Protein AF-A0A498PW13-F1 (afdb_monomer_lite)

pLDDT: mean 77.75, std 16.43, range [42.41, 96.56]

Foldseek 3Di:
DFFAKDKDKDWDQFWAQDFDWDAKDKDAKDKDWAQDFDWDWADDDPPDDIDIDTDRVVHTDIDIDHMDMDHMGGRPPPTPQADPNDGPDIDIDMDIDGDDDDDDPPDDADPAQEGCEQECDREHYYNEHEPHPEYYECEYEENEYDENAYEHYDEYDYNFDYPGDADDDGEEQEHEHNHYEYPDDPPHREYEEHHYETHHYYYHHYYYHPD

Secondary structure (DSSP, 8-state):
-PPEEEEEEEEEE--EE--SEEPPEEEPPEEEEEE--EEEEE---TTSPPEEEEESTT-EEEEEEPPEEEPPEE-TT-EESEETTEE--EEEEEEEEEE------SS---SSSSBS-EEEE--EEES-EEEE--EEES-EEES-EEES-EEEE--EEES-EESS-SSSSEESSSEEEEEEE----TT-B-EEEEEEEEBSEEEEEEEETT-

Radius of gyration: 60.26 Å; chains: 1; bounding box: 124×31×150 Å

Structure (mmCIF, N/CA/C/O backbone):
data_AF-A0A498PW13-F1
#
_entry.id   AF-A0A498PW13-F1
#
loop_
_atom_site.group_PDB
_atom_site.id
_atom_site.type_symbol
_atom_site.label_atom_id
_atom_site.label_alt_id
_atom_site.label_comp_id
_atom_site.label_asym_id
_atom_site.label_entity_id
_atom_site.label_seq_id
_atom_site.pdbx_PDB_ins_code
_atom_site.Cartn_x
_atom_site.Cartn_y
_atom_site.Cartn_z
_atom_site.occupancy
_atom_site.B_iso_or_equiv
_atom_site.auth_seq_id
_atom_site.auth_comp_id
_atom_site.auth_asym_id
_atom_site.auth_atom_id
_atom_site.pdbx_PDB_model_num
ATOM 1 N N . MET A 1 1 ? 19.552 14.548 -15.125 1.00 61.88 1 MET A N 1
ATOM 2 C CA . MET A 1 1 ? 18.109 14.835 -15.303 1.00 61.88 1 MET A CA 1
ATOM 3 C C . MET A 1 1 ? 17.427 14.643 -13.958 1.00 61.88 1 MET A C 1
ATOM 5 O O . MET A 1 1 ? 17.855 13.731 -13.254 1.00 61.88 1 MET A O 1
ATOM 9 N N . PRO A 1 2 ? 16.435 15.467 -13.581 1.00 74.38 2 PRO A N 1
ATOM 10 C CA . PRO A 1 2 ? 15.596 15.197 -12.414 1.00 74.38 2 PRO A CA 1
ATOM 11 C C . PRO A 1 2 ? 14.912 13.829 -12.545 1.00 74.38 2 PRO A C 1
ATOM 13 O O . PRO A 1 2 ? 14.584 13.415 -13.659 1.00 74.38 2 PRO A O 1
ATOM 16 N N . GLY A 1 3 ? 14.724 13.128 -11.426 1.00 78.19 3 GLY A N 1
ATOM 17 C CA . GLY A 1 3 ? 13.917 11.906 -11.390 1.00 78.19 3 GLY A CA 1
ATOM 18 C C . GLY A 1 3 ? 12.432 12.207 -11.600 1.00 78.19 3 GLY A C 1
ATOM 19 O O . GLY A 1 3 ? 11.991 13.346 -11.435 1.00 78.19 3 GLY A O 1
ATOM 20 N N . ILE A 1 4 ? 11.652 11.185 -11.947 1.00 85.88 4 ILE A N 1
ATOM 21 C CA . ILE A 1 4 ? 10.194 11.318 -12.042 1.00 85.88 4 ILE A CA 1
ATOM 22 C C . ILE A 1 4 ? 9.638 11.367 -10.610 1.00 85.88 4 ILE A C 1
ATOM 24 O O . ILE A 1 4 ? 9.955 10.464 -9.826 1.00 85.88 4 ILE A O 1
ATOM 28 N N . PRO A 1 5 ? 8.837 12.386 -10.239 1.00 87.50 5 PRO A N 1
ATOM 29 C CA . PRO A 1 5 ? 8.220 12.441 -8.921 1.00 87.50 5 PRO A CA 1
ATOM 30 C C . PRO A 1 5 ? 7.248 11.272 -8.756 1.00 87.50 5 PRO A C 1
ATOM 32 O O . PRO A 1 5 ? 6.361 11.061 -9.582 1.00 87.50 5 PRO A O 1
ATOM 35 N N . LEU A 1 6 ? 7.430 10.515 -7.678 1.00 89.31 6 LEU A N 1
ATOM 36 C CA . LEU A 1 6 ? 6.575 9.407 -7.289 1.00 89.31 6 LEU A CA 1
ATOM 37 C C . LEU A 1 6 ? 5.836 9.791 -6.011 1.00 89.31 6 LEU A C 1
ATOM 39 O O . LEU A 1 6 ? 6.459 10.054 -4.984 1.00 89.31 6 LEU A O 1
ATOM 43 N N . ASN A 1 7 ? 4.511 9.778 -6.087 1.00 92.19 7 ASN A N 1
ATOM 44 C CA . ASN A 1 7 ? 3.627 9.885 -4.940 1.00 92.19 7 ASN A CA 1
ATOM 45 C C . ASN A 1 7 ? 2.754 8.627 -4.905 1.00 92.19 7 ASN A C 1
ATOM 47 O O . ASN A 1 7 ? 2.006 8.370 -5.851 1.00 92.19 7 ASN A O 1
ATOM 51 N N . ILE A 1 8 ? 2.887 7.830 -3.845 1.00 90.12 8 ILE A N 1
ATOM 52 C CA . ILE A 1 8 ? 2.012 6.686 -3.576 1.00 90.12 8 ILE A CA 1
ATOM 53 C C . ILE A 1 8 ? 1.313 6.933 -2.243 1.00 90.12 8 ILE A C 1
ATOM 55 O O . ILE A 1 8 ? 1.938 6.844 -1.187 1.00 90.12 8 ILE A O 1
ATOM 59 N N . GLY A 1 9 ? 0.008 7.188 -2.299 1.00 90.00 9 GLY A N 1
ATOM 60 C CA . GLY A 1 9 ? -0.864 7.194 -1.130 1.00 90.00 9 GLY A CA 1
ATOM 61 C C . GLY A 1 9 ? -1.467 5.811 -0.886 1.00 90.00 9 GLY A C 1
ATOM 62 O O . GLY A 1 9 ? -2.124 5.256 -1.767 1.00 90.00 9 GLY A O 1
ATOM 63 N N . VAL A 1 10 ? -1.288 5.268 0.317 1.00 88.81 10 VAL A N 1
ATOM 64 C CA . VAL A 1 10 ? -1.943 4.038 0.783 1.00 88.81 10 VAL A CA 1
ATOM 65 C C . VAL A 1 10 ? -2.892 4.389 1.923 1.00 88.81 10 VAL A C 1
ATOM 67 O O . VAL A 1 10 ? -2.507 5.064 2.873 1.00 88.81 10 VAL A O 1
ATOM 70 N N . ASN A 1 11 ? -4.132 3.910 1.842 1.00 86.94 11 ASN A N 1
ATOM 71 C CA . ASN A 1 11 ? -5.096 4.014 2.935 1.00 86.94 11 ASN A CA 1
ATOM 72 C C . ASN A 1 11 ? -5.145 2.679 3.679 1.00 86.94 11 ASN A C 1
ATOM 74 O O . ASN A 1 11 ? -5.457 1.655 3.073 1.00 86.94 11 ASN A O 1
ATOM 78 N N . VAL A 1 12 ? -4.860 2.696 4.980 1.00 81.25 12 VAL A N 1
ATOM 79 C CA . VAL A 1 12 ? -4.930 1.516 5.852 1.00 81.25 12 VAL A CA 1
ATOM 80 C C . VAL A 1 12 ? -6.121 1.663 6.792 1.00 81.25 12 VAL A C 1
ATOM 82 O O . VAL A 1 12 ? -6.236 2.668 7.495 1.00 81.25 12 VAL A O 1
ATOM 85 N N . ASP A 1 13 ? -7.008 0.669 6.810 1.00 79.44 13 ASP A N 1
ATOM 86 C CA . ASP A 1 13 ? -8.103 0.588 7.779 1.00 79.44 13 ASP A CA 1
ATOM 87 C C . ASP A 1 13 ? -7.529 0.244 9.167 1.00 79.44 13 ASP A C 1
ATOM 89 O O . ASP A 1 13 ? -6.934 -0.820 9.354 1.00 79.44 13 ASP A O 1
ATOM 93 N N . LEU A 1 14 ? -7.674 1.147 10.144 1.00 75.62 14 LEU A N 1
ATOM 94 C CA . LEU A 1 14 ? -7.207 0.915 11.512 1.00 75.62 14 LEU A CA 1
ATOM 95 C C . LEU A 1 14 ? -8.264 0.175 12.341 1.00 75.62 14 LEU A C 1
ATOM 97 O O . LEU A 1 14 ? -9.386 0.651 12.512 1.00 75.62 14 LEU A O 1
ATOM 101 N N . ALA A 1 15 ? -7.863 -0.944 12.940 1.00 78.38 15 ALA A N 1
ATOM 102 C CA . ALA A 1 15 ? -8.590 -1.607 14.017 1.00 78.38 15 ALA A CA 1
ATOM 103 C C . ALA A 1 15 ? -7.631 -1.794 15.199 1.00 78.38 15 ALA A C 1
ATOM 105 O O . ALA A 1 15 ? -6.819 -2.717 15.209 1.00 78.38 15 ALA A O 1
ATOM 106 N N . ILE A 1 16 ? -7.677 -0.871 16.163 1.00 82.19 16 ILE A N 1
ATOM 107 C CA . ILE A 1 16 ? -6.845 -0.925 17.370 1.00 82.19 16 ILE A CA 1
ATOM 108 C C . ILE A 1 16 ? -7.659 -1.625 18.467 1.00 82.19 16 ILE A C 1
ATOM 110 O O . ILE A 1 16 ? -8.631 -1.030 18.946 1.00 82.19 16 ILE A O 1
ATOM 114 N N . PRO A 1 17 ? -7.304 -2.856 18.877 1.00 85.25 17 PRO A N 1
ATOM 115 C CA . PRO A 1 17 ? -8.047 -3.575 19.902 1.00 85.25 17 PRO A CA 1
ATOM 116 C C . PRO A 1 17 ? -7.852 -2.910 21.263 1.00 85.25 17 PRO A C 1
ATOM 118 O O . PRO A 1 17 ? -6.722 -2.666 21.691 1.00 85.25 17 PRO A O 1
ATOM 121 N N . VAL A 1 18 ? -8.951 -2.654 21.969 1.00 85.88 18 VAL A N 1
ATOM 122 C CA . VAL A 1 18 ? -8.894 -2.250 23.375 1.00 85.88 18 VAL A CA 1
ATOM 123 C C . VAL A 1 18 ? -8.866 -3.512 24.223 1.00 85.88 18 VAL A C 1
ATOM 125 O O . VAL A 1 18 ? -9.747 -4.363 24.131 1.00 85.88 18 VAL A O 1
ATOM 128 N N . THR A 1 19 ? -7.829 -3.647 25.042 1.00 88.50 19 THR A N 1
ATOM 129 C CA . THR A 1 19 ? -7.649 -4.780 25.949 1.00 88.50 19 THR A CA 1
ATOM 130 C C . THR A 1 19 ? -7.965 -4.373 27.386 1.00 88.50 19 THR A C 1
ATOM 132 O O . THR A 1 19 ? -7.830 -3.210 27.766 1.00 88.50 19 THR A O 1
ATOM 135 N N . GLY A 1 20 ? -8.389 -5.343 28.196 1.00 90.75 20 GLY A N 1
ATOM 136 C CA . GLY A 1 20 ? -8.767 -5.124 29.591 1.00 90.75 20 GLY A CA 1
ATOM 137 C C . GLY A 1 20 ? -10.276 -5.190 29.813 1.00 90.75 20 GLY A C 1
ATOM 138 O O . GLY A 1 20 ? -11.019 -5.756 29.016 1.00 90.75 20 GLY A O 1
ATOM 139 N N . PHE A 1 21 ? -10.716 -4.654 30.945 1.00 93.50 21 PHE A N 1
ATOM 140 C CA . PHE A 1 21 ? -12.081 -4.788 31.439 1.00 93.50 21 PHE A CA 1
ATOM 141 C C . PHE A 1 21 ? -12.466 -3.581 32.292 1.00 93.50 21 PHE A C 1
ATOM 143 O O . PHE A 1 21 ? -11.608 -2.942 32.901 1.00 93.50 21 PHE A O 1
ATOM 150 N N . ILE A 1 22 ? -13.766 -3.311 32.376 1.00 91.94 22 ILE A N 1
ATOM 151 C CA . ILE A 1 22 ? -14.349 -2.449 33.404 1.00 91.94 22 ILE A CA 1
ATOM 152 C C . ILE A 1 22 ? -14.852 -3.381 34.501 1.00 91.94 22 ILE A C 1
ATOM 154 O O . ILE A 1 22 ? -15.690 -4.248 34.239 1.00 91.94 22 ILE A O 1
ATOM 158 N N . ASP A 1 23 ? -14.301 -3.256 35.707 1.00 94.88 23 ASP A N 1
ATOM 159 C CA . ASP A 1 23 ? -14.664 -4.151 36.803 1.00 94.88 23 ASP A CA 1
ATOM 160 C C . ASP A 1 23 ? -16.090 -3.899 37.312 1.00 94.88 23 ASP A C 1
ATOM 162 O O . ASP A 1 23 ? -16.668 -2.825 37.123 1.00 94.88 23 ASP A O 1
ATOM 166 N N . GLY A 1 24 ? -16.669 -4.921 37.935 1.00 92.62 24 GLY A N 1
ATOM 167 C CA . GLY A 1 24 ? -18.020 -4.857 38.475 1.00 92.62 24 GLY A CA 1
ATOM 168 C C . GLY A 1 24 ? -18.118 -3.978 39.722 1.00 92.62 24 GLY A C 1
ATOM 169 O O . GLY A 1 24 ? -17.169 -3.842 40.492 1.00 92.62 24 GLY A O 1
ATOM 170 N N . ILE A 1 25 ? -19.309 -3.432 39.969 1.00 95.19 25 ILE A N 1
ATOM 171 C CA . ILE A 1 25 ? -19.630 -2.714 41.210 1.00 95.19 25 ILE A CA 1
ATOM 172 C C . ILE A 1 25 ? -20.639 -3.547 41.996 1.00 95.19 25 ILE A C 1
ATOM 174 O O . ILE A 1 25 ? -21.674 -3.947 41.464 1.00 95.19 25 ILE A O 1
ATOM 178 N N . ALA A 1 26 ? -20.354 -3.790 43.275 1.00 94.81 26 ALA A N 1
ATOM 179 C CA . ALA A 1 26 ? -21.248 -4.500 44.180 1.00 94.81 26 ALA A CA 1
ATOM 180 C C . ALA A 1 26 ? -21.609 -3.632 45.391 1.00 94.81 26 ALA A C 1
ATOM 182 O O . ALA A 1 26 ? -20.743 -3.285 46.194 1.00 94.81 26 ALA A O 1
ATOM 183 N N . VAL A 1 27 ? -22.900 -3.347 45.555 1.00 95.88 27 VAL A N 1
ATOM 184 C CA . VAL A 1 27 ? -23.461 -2.805 46.798 1.00 95.88 27 VAL A CA 1
ATOM 185 C C . VAL A 1 27 ? -23.816 -3.994 47.685 1.00 95.88 27 VAL A C 1
ATOM 187 O O . VAL A 1 27 ? -24.556 -4.888 47.265 1.00 95.88 27 VAL A O 1
ATOM 190 N N . GLN A 1 28 ? -23.248 -4.043 48.890 1.00 96.38 28 GLN A N 1
ATOM 191 C CA . GLN A 1 28 ? -23.535 -5.116 49.845 1.00 96.38 28 GLN A CA 1
ATOM 192 C C . GLN A 1 28 ? -24.985 -5.024 50.349 1.00 96.38 28 GLN A C 1
ATOM 194 O O . GLN A 1 28 ? -25.551 -3.931 50.320 1.00 96.38 28 GLN A O 1
ATOM 199 N N . PRO A 1 29 ? -25.593 -6.134 50.811 1.00 96.56 29 PRO A N 1
ATOM 200 C CA . PRO A 1 29 ? -26.904 -6.084 51.446 1.00 96.56 29 PRO A CA 1
ATOM 201 C C . PRO A 1 29 ? -26.912 -5.100 52.615 1.00 96.56 29 PRO A C 1
ATOM 203 O O . PRO A 1 29 ? -25.956 -5.053 53.392 1.00 96.56 29 PRO A O 1
ATOM 206 N N . PHE A 1 30 ? -27.999 -4.352 52.754 1.00 95.12 30 PHE A N 1
ATOM 207 C CA . PHE A 1 30 ? -28.212 -3.450 53.879 1.00 95.12 30 PHE A CA 1
ATOM 208 C C . PHE A 1 30 ? -29.701 -3.356 54.204 1.00 95.12 30 PHE A C 1
ATOM 210 O O . PHE A 1 30 ? -30.553 -3.625 53.357 1.00 95.12 30 PHE A O 1
ATOM 217 N N . SER A 1 31 ? -30.009 -2.964 55.432 1.00 95.88 31 SER A N 1
ATOM 218 C CA . SER A 1 31 ? -31.378 -2.756 55.897 1.00 95.88 31 SER A CA 1
ATOM 219 C C . SER A 1 31 ? -31.587 -1.279 56.207 1.00 95.88 31 SER A C 1
ATOM 221 O O . SER A 1 31 ? -30.651 -0.598 56.628 1.00 95.88 31 SER A O 1
ATOM 223 N N . MET A 1 32 ? -32.802 -0.784 55.993 1.00 93.31 32 MET A N 1
ATOM 224 C CA . MET A 1 32 ? -33.222 0.546 56.430 1.00 93.31 32 MET A CA 1
ATOM 225 C C . MET A 1 32 ? -34.557 0.451 57.157 1.00 93.31 32 MET A C 1
ATOM 227 O O . MET A 1 32 ? -35.446 -0.276 56.717 1.00 93.31 32 MET A O 1
ATOM 231 N N . ASP A 1 33 ? -34.708 1.204 58.237 1.00 92.62 33 ASP A N 1
ATOM 232 C CA . ASP A 1 33 ? -35.972 1.305 58.954 1.00 92.62 33 ASP A CA 1
ATOM 233 C C . ASP A 1 33 ? -36.787 2.463 58.376 1.00 92.62 33 ASP A C 1
ATOM 235 O O . ASP A 1 33 ? -36.329 3.607 58.328 1.00 92.62 33 ASP A O 1
ATOM 239 N N . VAL A 1 34 ? -37.986 2.151 57.885 1.00 89.44 34 VAL A N 1
ATOM 240 C CA . VAL A 1 34 ? -38.920 3.133 57.331 1.00 89.44 34 VAL A CA 1
ATOM 241 C C . VAL A 1 34 ? -39.975 3.443 58.397 1.00 89.44 34 VAL A C 1
ATOM 243 O O . VAL A 1 34 ? -40.731 2.534 58.757 1.00 89.44 34 VAL A O 1
ATOM 246 N N . PRO A 1 35 ? -40.048 4.685 58.913 1.00 88.88 35 PRO A N 1
ATOM 247 C CA . PRO A 1 35 ? -41.006 5.044 59.953 1.00 88.88 35 PRO A CA 1
ATOM 248 C C . PRO A 1 35 ? -42.440 4.996 59.423 1.00 88.88 35 PRO A C 1
ATOM 250 O O . PRO A 1 35 ? -42.717 5.424 58.299 1.00 88.88 35 PRO A O 1
ATOM 253 N N . ILE A 1 36 ? -43.358 4.494 60.248 1.00 85.88 36 ILE A N 1
ATOM 254 C CA . ILE A 1 36 ? -44.786 4.469 59.930 1.00 85.88 36 ILE A CA 1
ATOM 255 C C . ILE A 1 36 ? -45.413 5.784 60.407 1.00 85.88 36 ILE A C 1
ATOM 257 O O . ILE A 1 36 ? -45.434 6.062 61.601 1.00 85.88 36 ILE A O 1
ATOM 261 N N . ASP A 1 37 ? -45.970 6.573 59.485 1.00 83.12 37 ASP A N 1
ATOM 262 C CA . ASP A 1 37 ? -46.862 7.688 59.828 1.00 83.12 37 ASP A CA 1
ATOM 263 C C . ASP A 1 37 ? -48.273 7.435 59.282 1.00 83.12 37 ASP A C 1
ATOM 265 O O . ASP A 1 37 ? -48.658 7.927 58.219 1.00 83.12 37 ASP A O 1
ATOM 269 N N . LEU A 1 38 ? -49.043 6.620 60.007 1.00 85.25 38 LEU A N 1
ATOM 270 C CA . LEU A 1 38 ? -50.466 6.426 59.750 1.00 85.25 38 LEU A CA 1
ATOM 271 C C . LEU A 1 38 ? -51.273 7.219 60.783 1.00 85.25 38 LEU A C 1
ATOM 273 O O . LEU A 1 38 ? -51.010 7.164 61.981 1.00 85.25 38 LEU A O 1
ATOM 277 N N . LYS A 1 39 ? -52.296 7.942 60.329 1.00 88.50 39 LYS A N 1
ATOM 278 C CA . LYS A 1 39 ? -53.215 8.689 61.194 1.00 88.50 39 LYS A CA 1
ATOM 279 C C . LYS A 1 39 ? -54.651 8.295 60.866 1.00 88.50 39 LYS A C 1
ATOM 281 O O . LYS A 1 39 ? -55.073 8.407 59.717 1.00 88.50 39 LYS A O 1
ATOM 286 N N . LEU A 1 40 ? -55.409 7.858 61.869 1.00 88.81 40 LEU A N 1
ATOM 287 C CA . LEU A 1 40 ? -56.859 7.716 61.756 1.00 88.81 40 LEU A CA 1
ATOM 288 C C . LEU A 1 40 ? -57.502 9.075 62.026 1.00 88.81 40 LEU A C 1
ATOM 290 O O . LEU A 1 40 ? -57.360 9.620 63.118 1.00 88.81 40 LEU A O 1
ATOM 294 N N . PHE A 1 41 ? -58.222 9.599 61.038 1.00 91.50 41 PHE A N 1
ATOM 295 C CA . PHE A 1 41 ? -59.008 10.819 61.166 1.00 91.50 41 PHE A CA 1
ATOM 296 C C . PHE A 1 41 ? -60.490 10.472 61.321 1.00 91.50 41 PHE A C 1
ATOM 298 O O . PHE A 1 41 ? -61.045 9.738 60.503 1.00 91.50 41 PHE A O 1
ATOM 305 N N . ILE A 1 42 ? -61.123 11.005 62.363 1.00 93.88 42 ILE A N 1
ATOM 306 C CA . ILE A 1 42 ? -62.554 10.868 62.631 1.00 93.88 42 ILE A CA 1
ATOM 307 C C . ILE A 1 42 ? -63.172 12.260 62.528 1.00 93.88 42 ILE A C 1
ATOM 309 O O . ILE A 1 42 ? -62.956 13.114 63.393 1.00 93.88 42 ILE A O 1
ATOM 313 N N . ASP A 1 43 ? -63.932 12.475 61.457 1.00 93.38 43 ASP A N 1
ATOM 314 C CA . ASP A 1 43 ? -64.705 13.696 61.259 1.00 93.38 43 ASP A CA 1
ATOM 315 C C . ASP A 1 43 ? -65.973 13.665 62.123 1.00 93.38 43 ASP A C 1
ATOM 317 O O . ASP A 1 43 ? -66.653 12.637 62.201 1.00 93.38 43 ASP A O 1
ATOM 321 N N . LEU A 1 44 ? -66.275 14.773 62.801 1.00 92.94 44 LEU A N 1
ATOM 322 C CA . LEU A 1 44 ? -67.365 14.862 63.776 1.00 92.94 44 LEU A CA 1
ATOM 323 C C . LEU A 1 44 ? -68.190 16.140 63.560 1.00 92.94 44 LEU A C 1
ATOM 325 O O . LEU A 1 44 ? -67.637 17.186 63.218 1.00 92.94 44 LEU A O 1
ATOM 329 N N . PRO A 1 45 ? -69.521 16.084 63.752 1.00 88.62 45 PRO A N 1
ATOM 330 C CA . PRO A 1 45 ? -70.389 17.227 63.507 1.00 88.62 45 PRO A CA 1
ATOM 331 C C . PRO A 1 45 ? -70.218 18.327 64.565 1.00 88.62 45 PRO A C 1
ATOM 333 O O . PRO A 1 45 ? -70.099 18.067 65.765 1.00 88.62 45 PRO A O 1
ATOM 336 N N . SER A 1 46 ? -70.286 19.579 64.108 1.00 88.38 46 SER A N 1
ATOM 337 C CA . SER A 1 46 ? -70.233 20.781 64.951 1.00 88.38 46 SER A CA 1
ATOM 338 C C . SER A 1 46 ? -71.264 20.734 66.097 1.00 88.38 46 SER A C 1
ATOM 340 O O . SER A 1 46 ? -72.408 20.338 65.856 1.00 88.38 46 SER A O 1
ATOM 342 N N . PRO A 1 47 ? -70.912 21.151 67.332 1.00 88.38 47 PRO A N 1
ATOM 343 C CA . PRO A 1 47 ? -69.679 21.844 67.732 1.00 88.38 47 PRO A CA 1
ATOM 344 C C . PRO A 1 47 ? -68.528 20.919 68.175 1.00 88.38 47 PRO A C 1
ATOM 346 O O . PRO A 1 47 ? -67.588 21.389 68.814 1.00 88.38 47 PRO A O 1
ATOM 349 N N . ILE A 1 48 ? -68.593 19.613 67.897 1.00 91.38 48 ILE A N 1
ATOM 350 C CA . ILE A 1 48 ? -67.579 18.654 68.354 1.00 91.38 48 ILE A CA 1
ATOM 351 C C . ILE A 1 48 ? -66.329 18.771 67.459 1.00 91.38 48 ILE A C 1
ATOM 353 O O . ILE A 1 48 ? -66.466 18.713 66.237 1.00 91.38 48 ILE A O 1
ATOM 357 N N . PRO A 1 49 ? -65.112 18.937 68.015 1.00 91.06 49 PRO A N 1
ATOM 358 C CA . PRO A 1 49 ? -63.889 18.916 67.219 1.00 91.06 49 PRO A CA 1
ATOM 359 C C . PRO A 1 49 ? -63.625 17.510 66.664 1.00 91.06 49 PRO A C 1
ATOM 361 O O . PRO A 1 49 ? -63.917 16.510 67.320 1.00 91.06 49 PRO A O 1
ATOM 364 N N . ASN A 1 50 ? -63.028 17.439 65.475 1.00 92.00 50 ASN A N 1
ATOM 365 C CA . ASN A 1 50 ? -62.538 16.181 64.913 1.00 92.00 50 ASN A CA 1
ATOM 366 C C . ASN A 1 50 ? -61.455 15.539 65.802 1.00 92.00 50 ASN A C 1
ATOM 368 O O . ASN A 1 50 ? -60.815 16.197 66.625 1.00 92.00 50 ASN A O 1
ATOM 372 N N . VAL A 1 51 ? -61.255 14.231 65.633 1.00 92.31 51 VAL A N 1
ATOM 373 C CA . VAL A 1 51 ? -60.253 13.463 66.383 1.00 92.31 51 VAL A CA 1
ATOM 374 C C . VAL A 1 51 ? -59.252 12.864 65.406 1.00 92.31 51 VAL A C 1
ATOM 376 O O . VAL A 1 51 ? -59.632 12.188 64.454 1.00 92.31 51 VAL A O 1
ATOM 379 N N . THR A 1 52 ? -57.963 13.086 65.661 1.00 88.75 52 THR A N 1
ATOM 380 C CA . THR A 1 52 ? -56.869 12.417 64.945 1.00 88.75 52 THR A CA 1
ATOM 381 C C . THR A 1 52 ? -56.134 11.503 65.914 1.00 88.75 52 THR A C 1
ATOM 383 O O . THR A 1 52 ? -55.648 11.970 66.941 1.00 88.75 52 THR A O 1
ATOM 386 N N . ILE A 1 53 ? -56.051 10.212 65.595 1.00 87.75 53 ILE A N 1
ATOM 387 C CA . ILE A 1 53 ? -55.324 9.213 66.384 1.00 87.75 53 ILE A CA 1
ATOM 388 C C . ILE A 1 53 ? -54.094 8.780 65.575 1.00 87.75 53 ILE A C 1
ATOM 390 O O . ILE A 1 53 ? -54.272 8.261 64.467 1.00 87.75 53 ILE A O 1
ATOM 394 N N . PRO A 1 54 ? -52.861 8.976 66.075 1.00 84.06 54 PRO A N 1
ATOM 395 C CA . PRO A 1 54 ? -51.681 8.416 65.435 1.00 84.06 54 PRO A CA 1
ATOM 396 C C . PRO A 1 54 ? -51.662 6.892 65.628 1.00 84.06 54 PRO A C 1
ATOM 398 O O . PRO A 1 54 ? -51.933 6.378 66.713 1.00 84.06 54 PRO A O 1
ATOM 401 N N . LEU A 1 55 ? -51.367 6.159 64.558 1.00 78.12 55 LEU A N 1
ATOM 402 C CA . LEU A 1 55 ? -51.297 4.702 64.520 1.00 78.12 55 LEU A CA 1
ATOM 403 C C . LEU A 1 55 ? -49.884 4.300 64.077 1.00 78.12 55 LEU A C 1
ATOM 405 O O . LEU A 1 55 ? -49.505 4.525 62.932 1.00 78.12 55 LEU A O 1
ATOM 409 N N . GLY A 1 56 ? -49.110 3.697 64.982 1.00 74.62 56 GLY A N 1
ATOM 410 C CA . GLY A 1 56 ? -47.712 3.320 64.719 1.00 74.62 56 GLY A CA 1
ATOM 411 C C . GLY A 1 56 ? -46.681 4.418 65.009 1.00 74.62 56 GLY A C 1
ATOM 412 O O . GLY A 1 56 ? -45.572 4.356 64.493 1.00 74.62 56 GLY A O 1
ATOM 413 N N . GLU A 1 57 ? -47.013 5.414 65.835 1.00 72.50 57 GLU A N 1
ATOM 414 C CA . GLU A 1 57 ? -46.055 6.442 66.260 1.00 72.50 57 GLU A CA 1
ATOM 415 C C . GLU A 1 57 ? -44.877 5.809 67.024 1.00 72.50 57 GLU A C 1
ATOM 417 O O . GLU A 1 57 ? -45.062 5.200 68.076 1.00 72.50 57 GLU A O 1
ATOM 422 N N . GLY A 1 58 ? -43.668 5.933 66.469 1.00 73.06 58 GLY A N 1
ATOM 423 C CA . GLY A 1 58 ? -42.452 5.291 66.986 1.00 73.06 58 GLY A CA 1
ATOM 424 C C . GLY A 1 58 ? -42.159 3.893 66.422 1.00 73.06 58 GLY A C 1
ATOM 425 O O . GLY A 1 58 ? -41.068 3.380 66.653 1.00 73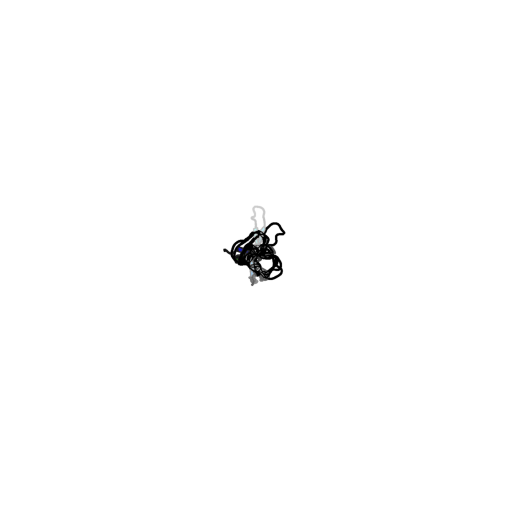.06 58 GLY A O 1
ATOM 426 N N . GLU A 1 59 ? -43.070 3.304 65.644 1.00 83.88 59 GLU A N 1
ATOM 427 C CA . GLU A 1 59 ? -42.858 2.023 64.961 1.00 83.88 59 GLU A CA 1
ATOM 428 C C . GLU A 1 59 ? -42.208 2.221 63.581 1.00 83.88 59 GLU A C 1
ATOM 430 O O . GLU A 1 59 ? -42.361 3.253 62.920 1.00 83.88 59 GLU A O 1
ATOM 435 N N . SER A 1 60 ? -41.461 1.219 63.117 1.00 88.56 60 SER A N 1
ATOM 436 C CA . SER A 1 60 ? -40.810 1.237 61.801 1.00 88.56 60 SER A CA 1
ATOM 437 C C . SER A 1 60 ? -40.832 -0.135 61.140 1.00 88.56 60 SER A C 1
ATOM 439 O O . SER A 1 60 ? -40.744 -1.164 61.805 1.00 88.56 60 SER A O 1
ATOM 441 N N . ILE A 1 61 ? -40.917 -0.151 59.810 1.00 89.06 61 ILE A N 1
ATOM 442 C CA . ILE A 1 61 ? -40.776 -1.371 59.012 1.00 89.06 61 ILE A CA 1
ATOM 443 C C . ILE A 1 61 ? -39.332 -1.457 58.523 1.00 89.06 61 ILE A C 1
ATOM 445 O O . ILE A 1 61 ? -38.894 -0.619 57.733 1.00 89.06 61 ILE A O 1
ATOM 449 N N . THR A 1 62 ? -38.606 -2.494 58.938 1.00 92.00 62 THR A N 1
ATOM 450 C CA . THR A 1 62 ? -37.274 -2.789 58.400 1.00 92.00 62 THR A CA 1
ATOM 451 C C . THR A 1 62 ? -37.387 -3.324 56.971 1.00 92.00 62 THR A C 1
ATOM 453 O O . THR A 1 62 ? -37.876 -4.430 56.730 1.00 92.00 62 THR A O 1
ATOM 456 N N . VAL A 1 63 ? -36.902 -2.547 56.006 1.00 93.88 63 VAL A N 1
ATOM 457 C CA . VAL A 1 63 ? -36.795 -2.928 54.596 1.00 93.88 63 VAL A CA 1
ATOM 458 C C . VAL A 1 63 ? -35.392 -3.465 54.330 1.00 93.88 63 VAL A C 1
ATOM 460 O O . VAL A 1 63 ? -34.400 -2.748 54.453 1.00 93.88 63 VAL A O 1
ATOM 463 N N . ASN A 1 64 ? -35.309 -4.736 53.934 1.00 94.88 64 ASN A N 1
ATOM 464 C CA . ASN A 1 64 ? -34.051 -5.400 53.595 1.00 94.88 64 ASN A CA 1
ATOM 465 C C . ASN A 1 64 ? -33.751 -5.248 52.099 1.00 94.88 64 ASN A C 1
ATOM 467 O O . ASN A 1 64 ? -34.474 -5.788 51.260 1.00 94.88 64 ASN A O 1
ATOM 471 N N . ILE A 1 65 ? -32.664 -4.555 51.765 1.00 95.44 65 ILE A N 1
ATOM 472 C CA . ILE A 1 65 ? -32.167 -4.413 50.397 1.00 95.44 65 ILE A CA 1
ATOM 473 C C . ILE A 1 65 ? -31.153 -5.539 50.122 1.00 95.44 65 ILE A C 1
ATOM 475 O O . ILE A 1 65 ? -30.135 -5.635 50.817 1.00 95.44 65 ILE A O 1
ATOM 479 N N . PRO A 1 66 ? -31.401 -6.420 49.133 1.00 95.25 66 PRO A N 1
ATOM 480 C CA . PRO A 1 66 ? -30.466 -7.483 48.778 1.00 95.25 66 PRO A CA 1
ATOM 481 C C . PRO A 1 66 ? -29.207 -6.917 48.107 1.00 95.25 66 PRO A C 1
ATOM 483 O O . PRO A 1 66 ? -29.169 -5.766 47.675 1.00 95.25 66 PRO A O 1
ATOM 486 N N . LYS A 1 67 ? -28.171 -7.753 47.969 1.00 96.44 67 LYS A N 1
ATOM 487 C CA . LYS A 1 67 ? -26.943 -7.386 47.251 1.00 96.44 67 LYS A CA 1
ATOM 488 C C . LYS A 1 67 ? -27.271 -6.959 45.816 1.00 96.44 67 LYS A C 1
ATOM 490 O O . LYS A 1 67 ? -27.839 -7.748 45.062 1.00 96.44 67 LYS A O 1
ATOM 495 N N . ILE A 1 68 ? -26.842 -5.765 45.419 1.00 95.62 68 ILE A N 1
ATOM 496 C CA . ILE A 1 68 ? -26.949 -5.284 44.035 1.00 95.62 68 ILE A CA 1
ATOM 497 C C . ILE A 1 68 ? -25.580 -5.451 43.379 1.00 95.62 68 ILE A C 1
ATOM 499 O O . ILE A 1 68 ? -24.569 -5.024 43.937 1.00 95.62 68 ILE A O 1
ATOM 503 N N . VAL A 1 69 ? -25.534 -6.083 42.206 1.00 95.38 69 VAL A N 1
ATOM 504 C CA . VAL A 1 69 ? -24.291 -6.323 41.461 1.00 95.38 69 VAL A CA 1
ATOM 505 C C . VAL A 1 69 ? -24.457 -5.852 40.023 1.00 95.38 69 VAL A C 1
ATOM 507 O O . VAL A 1 69 ? -25.335 -6.323 39.305 1.00 95.38 69 VAL A O 1
ATOM 510 N N . ILE A 1 70 ? -23.571 -4.955 39.602 1.00 95.19 70 ILE A N 1
ATOM 511 C CA . ILE A 1 70 ? -23.287 -4.680 38.198 1.00 95.19 70 ILE A CA 1
ATOM 512 C C . ILE A 1 70 ? -22.089 -5.553 37.835 1.00 95.19 70 ILE A C 1
ATOM 514 O O . ILE A 1 70 ? -21.020 -5.423 38.432 1.00 95.19 70 ILE A O 1
ATOM 518 N N . ASN A 1 71 ? -22.282 -6.479 36.900 1.00 94.25 71 ASN A N 1
ATOM 519 C CA . ASN A 1 71 ? -21.236 -7.411 36.489 1.00 94.25 71 ASN A CA 1
ATOM 520 C C . ASN A 1 71 ? -20.111 -6.692 35.732 1.00 94.25 71 ASN A C 1
ATOM 522 O O . ASN A 1 71 ? -20.346 -5.700 35.044 1.00 94.25 71 ASN A O 1
ATOM 526 N N . ARG A 1 72 ? -18.899 -7.248 35.823 1.00 93.75 72 ARG A N 1
ATOM 527 C CA . ARG A 1 72 ? -17.743 -6.846 35.015 1.00 93.75 72 ARG A CA 1
ATOM 528 C C . ARG A 1 72 ? -18.079 -6.891 33.521 1.00 93.75 72 ARG A C 1
ATOM 530 O O . ARG A 1 72 ? -18.669 -7.862 33.047 1.00 93.75 72 ARG A O 1
ATOM 537 N N . PHE A 1 73 ? -17.630 -5.878 32.787 1.00 91.00 73 PHE A N 1
ATOM 538 C CA . PHE A 1 73 ? -17.708 -5.811 31.331 1.00 91.00 73 PHE A CA 1
ATOM 539 C C . PHE A 1 73 ? -16.312 -6.016 30.734 1.00 91.00 73 PHE A C 1
ATOM 541 O O . PHE A 1 73 ? -15.372 -5.302 31.086 1.00 91.00 73 PHE A O 1
ATOM 548 N N . ASP A 1 74 ? -16.163 -7.004 29.855 1.00 92.62 74 ASP A N 1
ATOM 549 C CA . ASP A 1 74 ? -14.897 -7.277 29.173 1.00 92.62 74 ASP A CA 1
ATOM 550 C C . ASP A 1 74 ? -14.824 -6.509 27.845 1.00 92.62 74 ASP A C 1
ATOM 552 O O . ASP A 1 74 ? -15.824 -6.400 27.134 1.00 92.62 74 ASP A O 1
ATOM 556 N N . LEU A 1 75 ? -13.656 -5.949 27.517 1.00 89.19 75 LEU A N 1
ATOM 557 C CA . LEU A 1 75 ? -13.469 -5.119 26.321 1.00 89.19 75 LEU A CA 1
ATOM 558 C C . LEU A 1 75 ? -13.076 -5.943 25.084 1.00 89.19 75 LEU A C 1
ATOM 560 O O . LEU A 1 75 ? -12.941 -5.383 23.995 1.00 89.19 75 LEU A O 1
ATOM 564 N N . THR A 1 76 ? -12.936 -7.271 25.206 1.00 85.19 76 THR A N 1
ATOM 565 C CA . THR A 1 76 ? -12.682 -8.165 24.064 1.00 85.19 76 THR A CA 1
ATOM 566 C C . THR A 1 76 ? -13.664 -7.933 22.912 1.00 85.19 76 THR A C 1
ATOM 568 O O . THR A 1 76 ? -14.876 -8.061 23.072 1.00 85.19 76 THR A O 1
ATOM 571 N N . GLY A 1 77 ? -13.126 -7.628 21.727 1.00 76.69 77 GLY A N 1
ATOM 572 C CA . GLY A 1 77 ? -13.900 -7.332 20.516 1.00 76.69 77 GLY A CA 1
ATOM 573 C C . GLY A 1 77 ? -14.172 -5.841 20.277 1.00 76.69 77 GLY A C 1
ATOM 574 O O . GLY A 1 77 ? -14.527 -5.471 19.157 1.00 76.69 77 GLY A O 1
ATOM 575 N N . PHE A 1 78 ? -13.944 -4.969 21.265 1.00 80.56 78 PHE A N 1
ATOM 576 C CA . PHE A 1 78 ? -14.003 -3.523 21.066 1.00 80.56 78 PHE A CA 1
ATOM 577 C C . PHE A 1 78 ? -12.734 -3.025 20.358 1.00 80.56 78 PHE A C 1
ATOM 579 O O . PHE A 1 78 ? -11.616 -3.223 20.836 1.00 80.56 78 PHE A O 1
ATOM 586 N N . ASN A 1 79 ? -12.906 -2.355 19.216 1.00 79.50 79 ASN A N 1
ATOM 587 C CA . ASN A 1 79 ? -11.811 -1.804 18.419 1.00 79.50 79 ASN A CA 1
ATOM 588 C C . ASN A 1 79 ? -12.016 -0.304 18.188 1.00 79.50 79 ASN A C 1
ATOM 590 O O . ASN A 1 79 ? -13.060 0.116 17.690 1.00 79.50 79 ASN A O 1
ATOM 594 N N . VAL A 1 80 ? -10.995 0.503 18.471 1.00 73.38 80 VAL A N 1
ATOM 595 C CA . VAL A 1 80 ? -10.961 1.906 18.042 1.00 73.38 80 VAL A CA 1
ATOM 596 C C . VAL A 1 80 ? -10.607 1.947 16.553 1.00 73.38 80 VAL A C 1
ATOM 598 O O . VAL A 1 80 ? -9.647 1.311 16.118 1.00 73.38 80 VAL A O 1
ATOM 601 N N . GLY A 1 81 ? -11.399 2.688 15.774 1.00 65.50 81 GLY A N 1
ATOM 602 C CA . GLY A 1 81 ? -11.218 2.893 14.330 1.00 65.50 81 GLY A CA 1
ATOM 603 C C . GLY A 1 81 ? -12.177 2.108 13.426 1.00 65.50 81 GLY A C 1
ATOM 604 O O . GLY A 1 81 ? -12.499 2.580 12.336 1.00 65.50 81 GLY A O 1
ATOM 605 N N . ASN A 1 82 ? -12.725 0.989 13.914 1.00 60.50 82 ASN A N 1
ATOM 606 C CA . ASN A 1 82 ? -13.778 0.221 13.245 1.00 60.50 82 ASN A CA 1
ATOM 607 C C . ASN A 1 82 ? -14.815 -0.277 14.266 1.00 60.50 82 ASN A C 1
ATOM 609 O O . ASN A 1 82 ? -14.707 -1.381 14.801 1.00 60.50 82 ASN A O 1
ATOM 613 N N . VAL A 1 83 ? -15.829 0.549 14.532 1.00 56.28 83 VAL A N 1
ATOM 614 C CA . VAL A 1 83 ? -16.951 0.208 15.419 1.00 56.28 83 VAL A CA 1
ATOM 615 C C . VAL A 1 83 ? -18.162 -0.115 14.548 1.00 56.28 83 VAL A C 1
ATOM 617 O O . VAL A 1 83 ? -18.810 0.788 14.041 1.00 56.28 83 VAL A O 1
ATOM 620 N N . GLY A 1 84 ? -18.474 -1.397 14.350 1.00 56.41 84 GLY A N 1
ATOM 621 C CA . GLY A 1 84 ? -19.705 -1.805 13.655 1.00 56.41 84 GLY A CA 1
ATOM 622 C C . GLY A 1 84 ? -19.729 -1.573 12.136 1.00 56.41 84 GLY A C 1
ATOM 623 O O . GLY A 1 84 ? -20.806 -1.402 11.574 1.00 56.41 84 GLY A O 1
ATOM 624 N N . GLY A 1 85 ? -18.574 -1.569 11.457 1.00 54.91 85 GLY A N 1
ATOM 625 C CA . GLY A 1 85 ? -18.506 -1.509 9.987 1.00 54.91 85 GLY A CA 1
ATOM 626 C C . GLY A 1 85 ? -18.625 -0.108 9.377 1.00 54.91 85 GLY A C 1
ATOM 627 O O . GLY A 1 85 ? -18.708 0.020 8.158 1.00 54.91 85 GLY A O 1
ATOM 628 N N . ILE A 1 86 ? -18.604 0.937 10.205 1.00 55.78 86 ILE A N 1
ATOM 629 C CA . ILE A 1 86 ? -18.541 2.346 9.798 1.00 55.78 86 ILE A CA 1
ATOM 630 C C . ILE A 1 86 ? -17.080 2.838 9.923 1.00 55.78 86 ILE A C 1
ATOM 632 O O . ILE A 1 86 ? -16.574 2.972 11.039 1.00 55.78 86 ILE A O 1
ATOM 636 N N . PRO A 1 87 ? -16.357 3.053 8.802 1.00 59.09 87 PRO A N 1
ATOM 637 C CA . PRO A 1 87 ? -14.912 3.287 8.820 1.00 59.09 87 PRO A CA 1
ATOM 638 C C . PRO A 1 87 ? -14.577 4.776 8.995 1.00 59.09 87 PRO A C 1
ATOM 640 O O . PRO A 1 87 ? -14.505 5.523 8.020 1.00 59.09 87 PRO A O 1
ATOM 643 N N . PHE A 1 88 ? -14.329 5.216 10.233 1.00 60.06 88 PHE A N 1
ATOM 644 C CA . PHE A 1 88 ? -13.922 6.605 10.524 1.00 60.06 88 PHE A CA 1
ATOM 645 C C . PHE A 1 88 ? -12.407 6.809 10.683 1.00 60.06 88 PHE A C 1
ATOM 647 O O . PHE A 1 88 ? -11.964 7.935 10.902 1.00 60.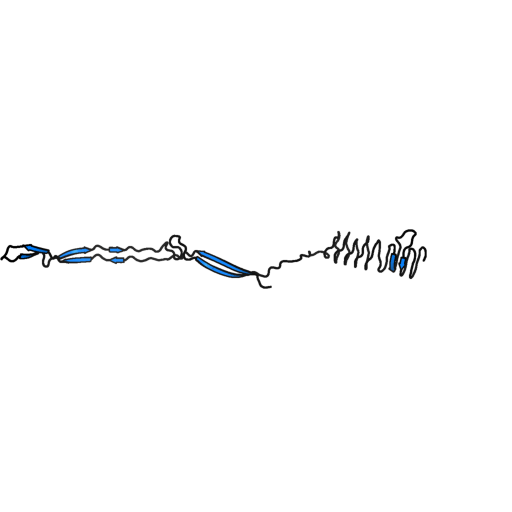06 88 PHE A O 1
ATOM 654 N N . SER A 1 89 ? -11.590 5.754 10.615 1.00 63.22 89 SER A N 1
ATOM 655 C CA . SER A 1 89 ? -10.142 5.857 10.859 1.00 63.22 89 SER A CA 1
ATOM 656 C C . SER A 1 89 ? -9.325 5.109 9.812 1.00 63.22 89 SER A C 1
ATOM 658 O O . SER A 1 89 ? -8.674 4.103 10.090 1.00 63.22 89 SER A O 1
ATOM 660 N N . ARG A 1 90 ? -9.335 5.647 8.590 1.00 72.94 90 ARG A N 1
ATOM 661 C CA . ARG A 1 90 ? -8.325 5.321 7.581 1.00 72.94 90 ARG A CA 1
ATOM 662 C C . ARG A 1 90 ? -7.077 6.151 7.835 1.00 72.94 90 ARG A C 1
ATOM 664 O O . ARG A 1 90 ? -7.131 7.376 7.757 1.00 72.94 90 ARG A O 1
ATOM 671 N N . MET A 1 91 ? -5.959 5.491 8.119 1.00 79.69 91 MET A N 1
ATOM 672 C CA . MET A 1 91 ? -4.659 6.153 8.114 1.00 79.69 91 MET A CA 1
ATOM 673 C C . MET A 1 91 ? -4.223 6.339 6.663 1.00 79.69 91 MET A C 1
ATOM 675 O O . MET A 1 91 ? -4.087 5.355 5.935 1.00 79.69 91 MET A O 1
ATOM 679 N N . HIS A 1 92 ? -4.005 7.586 6.252 1.00 86.56 92 HIS A N 1
ATOM 680 C CA . HIS A 1 92 ? -3.351 7.884 4.985 1.00 86.56 92 HIS A CA 1
ATOM 681 C C . HIS A 1 92 ? -1.835 7.875 5.187 1.00 86.56 92 HIS A C 1
ATOM 683 O O . HIS A 1 92 ? -1.318 8.615 6.023 1.00 86.56 92 HIS A O 1
ATOM 689 N N . ILE A 1 93 ? -1.135 7.029 4.437 1.00 85.56 93 ILE A N 1
ATOM 690 C CA . ILE A 1 93 ? 0.324 6.935 4.432 1.00 85.56 93 ILE A CA 1
ATOM 691 C C . ILE A 1 93 ? 0.796 7.340 3.040 1.00 85.56 93 ILE A C 1
ATOM 693 O O . ILE A 1 93 ? 0.483 6.667 2.058 1.00 85.56 93 ILE A O 1
ATOM 697 N N . GLU A 1 94 ? 1.548 8.432 2.962 1.00 91.81 94 GLU A N 1
ATOM 698 C CA . GLU A 1 94 ? 2.078 8.972 1.711 1.00 91.81 94 GLU A CA 1
ATOM 699 C C . GLU A 1 94 ? 3.570 8.637 1.584 1.00 91.81 94 GLU A C 1
ATOM 701 O O . GLU A 1 94 ? 4.374 8.948 2.464 1.00 91.81 94 GLU A O 1
ATOM 706 N N . ILE A 1 95 ? 3.951 7.998 0.479 1.00 88.25 95 ILE A N 1
ATOM 707 C CA . ILE A 1 95 ? 5.347 7.750 0.117 1.00 88.25 95 ILE A CA 1
ATOM 708 C C . ILE A 1 95 ? 5.715 8.720 -1.006 1.00 88.25 95 ILE A C 1
ATOM 710 O O . ILE A 1 95 ? 5.392 8.490 -2.173 1.00 88.25 95 ILE A O 1
ATOM 714 N N . ILE A 1 96 ? 6.419 9.791 -0.637 1.00 89.75 96 ILE A N 1
ATOM 715 C CA . ILE A 1 96 ? 6.970 10.786 -1.564 1.00 89.75 96 ILE A CA 1
ATOM 716 C C . ILE A 1 96 ? 8.420 10.409 -1.872 1.00 89.75 96 ILE A C 1
ATOM 718 O O . ILE A 1 96 ? 9.270 10.392 -0.985 1.00 89.75 96 ILE A O 1
ATOM 722 N N . ASN A 1 97 ? 8.709 10.092 -3.131 1.00 86.62 97 ASN A N 1
ATOM 723 C CA . ASN A 1 97 ? 10.039 9.708 -3.601 1.00 86.62 97 ASN A CA 1
ATOM 724 C C . ASN A 1 97 ? 10.285 10.212 -5.031 1.00 86.62 97 ASN A C 1
ATOM 726 O O . ASN A 1 97 ? 9.417 10.813 -5.662 1.00 86.62 97 ASN A O 1
ATOM 730 N N . SER A 1 98 ? 11.475 9.946 -5.571 1.00 87.06 98 SER A N 1
ATOM 731 C CA . SER A 1 98 ? 11.733 10.091 -7.007 1.00 87.06 98 SER A CA 1
ATOM 732 C C . SER A 1 98 ? 12.248 8.778 -7.578 1.00 87.06 98 SER A C 1
ATOM 734 O O . SER A 1 98 ? 13.153 8.166 -7.011 1.00 87.06 98 SER A O 1
ATOM 736 N N . VAL A 1 99 ? 11.668 8.337 -8.693 1.00 83.81 99 VAL A N 1
ATOM 737 C CA . VAL A 1 99 ? 12.206 7.212 -9.466 1.00 83.81 99 VAL A CA 1
ATOM 738 C C . VAL A 1 99 ? 13.257 7.764 -10.426 1.00 83.81 99 VAL A C 1
ATOM 740 O O . VAL A 1 99 ? 13.102 8.862 -10.966 1.00 83.81 99 VAL A O 1
ATOM 743 N N . GLY A 1 100 ? 14.355 7.023 -10.585 1.00 80.12 100 GLY A N 1
ATOM 744 C CA . GLY A 1 100 ? 15.550 7.473 -11.298 1.00 80.12 100 GLY A CA 1
ATOM 745 C C . GLY A 1 100 ? 15.309 7.901 -12.756 1.00 80.12 100 GLY A C 1
ATOM 746 O O . GLY A 1 100 ? 14.252 7.636 -13.331 1.00 80.12 100 GLY A O 1
ATOM 747 N N . PRO A 1 101 ? 16.296 8.571 -13.377 1.00 76.19 101 PRO A N 1
ATOM 748 C CA . PRO A 1 101 ? 16.166 9.070 -14.739 1.00 76.19 101 PRO A CA 1
ATOM 749 C C . PRO A 1 101 ? 15.978 7.913 -15.729 1.00 76.19 101 PRO A C 1
ATOM 751 O O . PRO A 1 101 ? 16.880 7.100 -15.932 1.00 76.19 101 PRO A O 1
ATOM 754 N N . ILE A 1 102 ? 14.813 7.862 -16.377 1.00 76.69 102 ILE A N 1
ATOM 755 C CA . ILE A 1 102 ? 14.558 6.925 -17.474 1.00 76.69 102 ILE A CA 1
ATOM 756 C C . ILE A 1 102 ? 15.338 7.401 -18.702 1.00 76.69 102 ILE A C 1
ATOM 758 O O . ILE A 1 102 ? 15.133 8.515 -19.184 1.00 76.69 102 ILE A O 1
ATOM 762 N N . SER A 1 103 ? 16.209 6.542 -19.230 1.00 75.44 103 SER A N 1
ATOM 763 C CA . SER A 1 103 ? 16.840 6.752 -20.533 1.00 75.44 103 SER A CA 1
ATOM 764 C C . SER A 1 103 ? 15.994 6.079 -21.610 1.00 75.44 103 SER A C 1
ATOM 766 O O . SER A 1 103 ? 15.975 4.853 -21.711 1.00 75.44 103 SER A O 1
ATOM 768 N N . VAL A 1 104 ? 15.275 6.878 -22.402 1.00 78.06 104 VAL A N 1
ATOM 769 C CA . VAL A 1 104 ? 14.598 6.406 -23.617 1.00 78.06 104 VAL A CA 1
ATOM 770 C C . VAL A 1 104 ? 15.539 6.667 -24.798 1.00 78.06 104 VAL A C 1
ATOM 772 O O . VAL A 1 104 ? 15.744 7.832 -25.148 1.00 78.06 104 VAL A O 1
ATOM 775 N N . PRO A 1 105 ? 16.147 5.637 -25.415 1.00 79.62 105 PRO A N 1
ATOM 776 C CA . PRO A 1 105 ? 17.021 5.839 -26.563 1.00 79.62 105 PRO A CA 1
ATOM 777 C C . PRO A 1 105 ? 16.196 6.284 -27.777 1.00 79.62 105 PRO A C 1
ATOM 779 O O . PRO A 1 105 ? 15.491 5.487 -28.388 1.00 79.62 105 PRO A O 1
ATOM 782 N N . ILE A 1 106 ? 16.312 7.563 -28.145 1.00 83.69 106 ILE A N 1
ATOM 783 C CA . ILE A 1 106 ? 15.631 8.153 -29.315 1.00 83.69 106 ILE A CA 1
ATOM 784 C C . ILE A 1 106 ? 16.136 7.605 -30.659 1.00 83.69 106 ILE A C 1
ATOM 786 O O . ILE A 1 106 ? 15.462 7.736 -31.676 1.00 83.69 106 ILE A O 1
ATOM 790 N N . LEU A 1 107 ? 17.322 6.994 -30.665 1.00 82.44 107 LEU A N 1
ATOM 791 C CA . LEU A 1 107 ? 17.913 6.308 -31.805 1.00 82.44 107 LEU A CA 1
ATOM 792 C C . LEU A 1 107 ? 18.745 5.132 -31.284 1.00 82.44 107 LEU A C 1
ATOM 794 O O . LEU A 1 107 ? 19.686 5.327 -30.515 1.00 82.44 107 LEU A O 1
ATOM 798 N N . HIS A 1 108 ? 18.411 3.916 -31.711 1.00 79.50 108 HIS A N 1
ATOM 799 C CA . HIS A 1 108 ? 19.214 2.727 -31.447 1.00 79.50 108 HIS A CA 1
ATOM 800 C C . HIS A 1 108 ? 20.064 2.408 -32.679 1.00 79.50 108 HIS A C 1
ATOM 802 O O . HIS A 1 108 ? 19.532 2.025 -33.719 1.00 79.50 108 HIS A O 1
ATOM 808 N N . ILE A 1 109 ? 21.384 2.561 -32.556 1.00 79.44 109 ILE A N 1
ATOM 809 C CA . ILE A 1 109 ? 22.354 2.088 -33.547 1.00 79.44 109 ILE A CA 1
ATOM 810 C C . ILE A 1 109 ? 22.909 0.756 -33.019 1.00 79.44 109 ILE A C 1
ATOM 812 O O . ILE A 1 109 ? 23.581 0.771 -31.984 1.00 79.44 109 ILE A O 1
ATOM 816 N N . PRO A 1 110 ? 22.624 -0.390 -33.668 1.00 78.19 110 PRO A N 1
ATOM 817 C CA . PRO A 1 110 ? 23.152 -1.680 -33.238 1.00 78.19 110 PRO A CA 1
ATOM 818 C C . PRO A 1 110 ? 24.683 -1.712 -33.253 1.00 78.19 110 PRO A C 1
ATOM 820 O O . PRO A 1 110 ? 25.321 -1.067 -34.085 1.00 78.19 110 PRO A O 1
ATOM 823 N N . ALA A 1 111 ? 25.276 -2.524 -32.375 1.00 78.62 111 ALA A N 1
ATOM 824 C CA . ALA A 1 111 ? 26.711 -2.799 -32.382 1.00 78.62 111 ALA A CA 1
ATOM 825 C C . ALA A 1 111 ? 27.078 -3.693 -33.583 1.00 78.62 111 ALA A C 1
ATOM 827 O O . ALA A 1 111 ? 27.197 -4.911 -33.464 1.00 78.62 111 ALA A O 1
ATOM 828 N N . ALA A 1 112 ? 27.224 -3.072 -34.751 1.00 83.81 112 ALA A N 1
ATOM 829 C CA . ALA A 1 112 ? 27.562 -3.711 -36.015 1.00 83.81 112 ALA A CA 1
ATOM 830 C C . ALA A 1 112 ? 28.779 -3.028 -36.671 1.00 83.81 112 ALA A C 1
ATOM 832 O O . ALA A 1 112 ? 29.131 -1.898 -36.320 1.00 83.81 112 ALA A O 1
ATOM 833 N N . PRO A 1 113 ? 29.431 -3.681 -37.651 1.00 83.75 113 PRO A N 1
ATOM 834 C CA . PRO A 1 113 ? 30.369 -3.020 -38.547 1.00 83.75 113 PRO A CA 1
ATOM 835 C C . PRO A 1 113 ? 29.668 -1.882 -39.312 1.00 83.75 113 PRO A C 1
ATOM 837 O O . PRO A 1 113 ? 28.936 -2.102 -40.278 1.00 83.75 113 PRO A O 1
ATOM 840 N N . GLY A 1 114 ? 29.894 -0.652 -38.849 1.00 88.12 114 GLY A N 1
ATOM 841 C CA . GLY A 1 114 ? 29.362 0.558 -39.467 1.00 88.12 114 GLY A CA 1
ATOM 842 C C . GLY A 1 114 ? 27.859 0.802 -39.270 1.00 88.12 114 GLY A C 1
ATOM 843 O O . GLY A 1 114 ? 27.184 0.112 -38.511 1.00 88.12 114 GLY A O 1
ATOM 844 N N . VAL A 1 115 ? 27.339 1.830 -39.946 1.00 91.94 115 VAL A N 1
ATOM 845 C CA . VAL A 1 115 ? 25.963 2.332 -39.787 1.00 91.94 115 VAL A CA 1
ATOM 846 C C . VAL A 1 115 ? 25.275 2.430 -41.148 1.00 91.94 115 VAL A C 1
ATOM 848 O O . VAL A 1 115 ? 25.798 3.036 -42.080 1.00 91.94 115 VAL A O 1
ATOM 851 N N . GLY A 1 116 ? 24.089 1.834 -41.278 1.00 90.94 116 GLY A N 1
ATOM 852 C CA . GLY A 1 116 ? 23.299 1.890 -42.516 1.00 90.94 116 GLY A CA 1
ATOM 853 C C . GLY A 1 116 ? 23.898 1.133 -43.710 1.00 90.94 116 GLY A C 1
ATOM 854 O O . GLY A 1 116 ? 23.455 1.345 -44.835 1.00 90.94 116 GLY A O 1
ATOM 855 N N . ASN A 1 117 ? 24.896 0.269 -43.495 1.00 92.56 117 ASN A N 1
ATOM 856 C CA . ASN A 1 117 ? 25.473 -0.567 -44.550 1.00 92.56 117 ASN A CA 1
ATOM 857 C C . ASN A 1 117 ? 24.479 -1.661 -44.985 1.00 92.56 117 ASN A C 1
ATOM 859 O O . ASN A 1 117 ? 23.981 -2.418 -44.155 1.00 92.56 117 ASN A O 1
ATOM 863 N N . SER A 1 118 ? 24.240 -1.775 -46.291 1.00 93.25 118 SER A N 1
ATOM 864 C CA . SER A 1 118 ? 23.427 -2.815 -46.931 1.00 93.25 118 SER A CA 1
ATOM 865 C C . SER A 1 118 ? 24.340 -3.805 -47.663 1.00 93.25 118 SER A C 1
ATOM 867 O O . SER A 1 118 ? 24.390 -3.864 -48.896 1.00 93.25 118 SER A O 1
ATOM 869 N N . THR A 1 119 ? 25.157 -4.526 -46.888 1.00 91.69 119 THR A N 1
ATOM 870 C CA . THR A 1 119 ? 26.216 -5.406 -47.404 1.00 91.69 119 THR A CA 1
ATOM 871 C C . THR A 1 119 ? 26.129 -6.828 -46.868 1.00 91.69 119 THR A C 1
ATOM 873 O O . THR A 1 119 ? 25.854 -7.022 -45.688 1.00 91.69 119 THR A O 1
ATOM 876 N N . ILE A 1 120 ? 26.454 -7.819 -47.706 1.00 92.75 120 ILE A N 1
ATOM 877 C CA . ILE A 1 120 ? 26.452 -9.243 -47.314 1.00 92.75 120 ILE A CA 1
ATOM 878 C C . ILE A 1 120 ? 27.550 -9.550 -46.280 1.00 92.75 120 ILE A C 1
ATOM 880 O O . ILE A 1 120 ? 27.303 -10.253 -45.305 1.00 92.75 120 ILE A O 1
ATOM 884 N N . ASN A 1 121 ? 28.762 -9.023 -46.480 1.00 92.81 121 ASN A N 1
ATOM 885 C CA . ASN A 1 121 ? 29.885 -9.193 -45.555 1.00 92.81 121 ASN A CA 1
ATOM 886 C C . ASN A 1 121 ? 30.076 -7.955 -44.659 1.00 92.81 121 ASN A C 1
ATOM 888 O O . ASN A 1 121 ? 29.777 -6.839 -45.101 1.00 92.81 121 ASN A O 1
ATOM 892 N N . PRO A 1 122 ? 30.651 -8.123 -43.448 1.00 92.56 122 PRO A N 1
ATOM 893 C CA . PRO A 1 122 ? 31.105 -7.028 -42.592 1.00 92.56 122 PRO A CA 1
ATOM 894 C C . PRO A 1 122 ? 31.839 -5.925 -43.365 1.00 92.56 122 PRO A C 1
ATOM 896 O O . PRO A 1 122 ? 32.795 -6.192 -44.089 1.00 92.56 122 PRO A O 1
ATOM 899 N N . THR A 1 123 ? 31.381 -4.684 -43.213 1.00 92.50 123 THR A N 1
ATOM 900 C CA . THR A 1 123 ? 31.903 -3.496 -43.907 1.00 92.50 123 THR A CA 1
ATOM 901 C C . THR A 1 123 ? 31.901 -2.345 -42.911 1.00 92.50 123 THR A C 1
ATOM 903 O O . THR A 1 123 ? 30.898 -2.158 -42.236 1.00 92.50 123 THR A O 1
ATOM 906 N N . SER A 1 124 ? 32.988 -1.588 -42.761 1.00 93.06 124 SER A N 1
ATOM 907 C CA . SER A 1 124 ? 33.039 -0.483 -41.788 1.00 93.06 124 SER A CA 1
ATOM 908 C C . SER A 1 124 ? 32.689 0.873 -42.419 1.00 93.06 124 SER A C 1
ATOM 910 O O . SER A 1 124 ? 32.786 1.056 -43.629 1.00 93.06 124 SER A O 1
ATOM 912 N N . GLY A 1 125 ? 32.269 1.846 -41.607 1.00 92.12 125 GLY A N 1
ATOM 913 C CA . GLY A 1 125 ? 31.819 3.160 -42.089 1.00 92.12 125 GLY A CA 1
ATOM 914 C C . GLY A 1 125 ? 30.310 3.217 -42.357 1.00 92.12 125 GLY A C 1
ATOM 915 O O . GLY A 1 125 ? 29.550 2.589 -41.625 1.00 92.12 125 GLY A O 1
ATOM 916 N N . PHE A 1 126 ? 29.858 3.992 -43.344 1.00 94.44 126 PHE A N 1
ATOM 917 C CA . PHE A 1 126 ? 28.460 4.418 -43.466 1.00 94.44 126 PHE A CA 1
ATOM 918 C C . PHE A 1 126 ? 27.868 4.192 -44.865 1.00 94.44 126 PHE A C 1
ATOM 920 O O . PHE A 1 126 ? 28.477 4.552 -45.872 1.00 94.44 126 PHE A O 1
ATOM 927 N N . PHE A 1 127 ? 26.640 3.668 -44.918 1.00 94.56 127 PHE A N 1
ATOM 928 C CA . PHE A 1 127 ? 25.809 3.567 -46.131 1.00 94.56 127 PHE A CA 1
ATOM 929 C C . PHE A 1 127 ? 26.463 2.877 -47.348 1.00 94.56 127 PHE A C 1
ATOM 931 O O . PHE A 1 127 ? 26.158 3.192 -48.497 1.00 94.56 127 PHE A O 1
ATOM 938 N N . ASN A 1 128 ? 27.361 1.920 -47.112 1.00 93.81 128 ASN A N 1
ATOM 939 C CA . ASN A 1 128 ? 27.946 1.086 -48.164 1.00 93.81 128 ASN A CA 1
ATOM 940 C C . ASN A 1 128 ? 26.951 0.000 -48.619 1.00 93.81 128 ASN A C 1
ATOM 942 O O . ASN A 1 128 ? 26.061 -0.385 -47.862 1.00 93.81 128 ASN A O 1
ATOM 946 N N . SER A 1 129 ? 27.103 -0.531 -49.833 1.00 93.88 129 SER A N 1
ATOM 947 C CA . SER A 1 129 ? 26.199 -1.526 -50.426 1.00 93.88 129 SER A CA 1
ATOM 948 C C . SER A 1 129 ? 26.926 -2.596 -51.255 1.00 93.88 129 SER A C 1
ATOM 950 O O . SER A 1 129 ? 28.076 -2.416 -51.659 1.00 93.88 129 SER A O 1
ATOM 952 N N . GLY A 1 130 ? 26.267 -3.731 -51.508 1.00 92.31 130 GLY A N 1
ATOM 953 C CA . GLY A 1 130 ? 26.799 -4.825 -52.334 1.00 92.31 130 GLY A CA 1
ATOM 954 C C . GLY A 1 130 ? 27.348 -5.998 -51.517 1.00 92.31 130 GLY A C 1
ATOM 955 O O . GLY A 1 130 ? 26.829 -6.338 -50.456 1.00 92.31 130 GLY A O 1
ATOM 956 N N . THR A 1 131 ? 28.388 -6.682 -51.999 1.00 93.94 131 THR A N 1
ATOM 957 C CA . THR A 1 131 ? 28.917 -7.862 -51.289 1.00 93.94 131 THR A CA 1
ATOM 958 C C . THR A 1 131 ? 29.702 -7.487 -50.027 1.00 93.94 131 THR A C 1
ATOM 960 O O . THR A 1 131 ? 29.795 -8.316 -49.124 1.00 93.94 131 THR A O 1
ATOM 963 N N . GLY A 1 132 ? 30.221 -6.259 -49.918 1.00 90.38 132 GLY A N 1
ATOM 964 C CA . GLY A 1 132 ? 30.883 -5.754 -48.708 1.00 90.38 132 GLY A CA 1
ATOM 965 C C . GLY A 1 132 ? 32.348 -6.170 -48.546 1.00 90.38 132 GLY A C 1
ATOM 966 O O . GLY A 1 132 ? 33.041 -6.440 -49.528 1.00 90.38 132 GLY A O 1
ATOM 967 N N . GLY A 1 133 ? 32.840 -6.190 -47.303 1.00 90.19 133 GLY A N 1
ATOM 968 C CA . GLY A 1 133 ? 34.252 -6.445 -46.981 1.00 90.19 133 GLY A CA 1
ATOM 969 C C . GLY A 1 133 ? 35.162 -5.222 -47.154 1.00 90.19 133 GLY A C 1
ATOM 970 O O . GLY A 1 133 ? 36.370 -5.378 -47.297 1.00 90.19 133 GLY A O 1
ATOM 971 N N . GLY A 1 134 ? 34.584 -4.020 -47.222 1.00 90.44 134 GLY A N 1
ATOM 972 C CA . GLY A 1 134 ? 35.282 -2.752 -47.465 1.00 90.44 134 GLY A CA 1
ATOM 973 C C . GLY A 1 134 ? 35.204 -1.765 -46.295 1.00 90.44 134 GLY A C 1
ATOM 974 O O . GLY A 1 134 ? 34.863 -2.142 -45.169 1.00 90.44 134 GLY A O 1
ATOM 975 N N . SER A 1 135 ? 35.485 -0.487 -46.564 1.00 92.88 135 SER A N 1
ATOM 976 C CA . SER A 1 135 ? 35.432 0.572 -45.545 1.00 92.88 135 SER A CA 1
ATOM 977 C C . SER A 1 135 ? 35.146 1.973 -46.097 1.00 92.88 135 SER A C 1
ATOM 979 O O . SER A 1 135 ? 35.623 2.349 -47.160 1.00 92.88 135 SER A O 1
ATOM 981 N N . GLY A 1 136 ? 34.428 2.803 -45.342 1.00 92.75 136 GLY A N 1
ATOM 982 C CA . GLY A 1 136 ? 34.237 4.223 -45.662 1.00 92.75 136 GLY A CA 1
ATOM 983 C C . GLY A 1 136 ? 32.780 4.572 -45.939 1.00 92.75 136 GLY A C 1
ATOM 984 O O . GLY A 1 136 ? 31.904 4.092 -45.226 1.00 92.75 136 GLY A O 1
ATOM 985 N N . PHE A 1 137 ? 32.512 5.439 -46.913 1.00 95.44 137 PHE A N 1
ATOM 986 C CA . PHE A 1 137 ? 31.199 6.061 -47.103 1.00 95.44 137 PHE A CA 1
ATOM 987 C C . PHE A 1 137 ? 30.650 5.821 -48.512 1.00 95.44 137 PHE A C 1
ATOM 989 O O . PHE A 1 137 ? 31.352 6.066 -49.490 1.00 95.44 137 PHE A O 1
ATOM 996 N N . PHE A 1 138 ? 29.384 5.404 -48.609 1.00 94.56 138 PHE A N 1
ATOM 997 C CA . PHE A 1 138 ? 28.626 5.286 -49.868 1.00 94.56 138 PHE A CA 1
ATOM 998 C C . PHE A 1 138 ? 29.274 4.415 -50.965 1.00 94.56 138 PHE A C 1
ATOM 1000 O O . PHE A 1 138 ? 28.995 4.592 -52.148 1.00 94.56 138 PHE A O 1
ATOM 1007 N N . ASN A 1 139 ? 30.130 3.455 -50.605 1.00 92.94 139 ASN A N 1
ATOM 1008 C CA . ASN A 1 139 ? 30.745 2.562 -51.587 1.00 92.94 139 ASN A CA 1
ATOM 1009 C C . ASN A 1 139 ? 29.770 1.449 -52.014 1.00 92.94 139 ASN A C 1
ATOM 1011 O O . ASN A 1 139 ? 29.049 0.909 -51.178 1.00 92.94 139 ASN A O 1
ATOM 1015 N N . ALA A 1 140 ? 29.776 1.059 -53.287 1.00 93.12 140 ALA A N 1
ATOM 1016 C CA . ALA A 1 140 ? 28.897 0.040 -53.860 1.00 93.12 140 ALA A CA 1
ATOM 1017 C C . ALA A 1 140 ? 29.709 -1.043 -54.591 1.00 93.12 140 ALA A C 1
ATOM 1019 O O . ALA A 1 140 ? 30.279 -0.786 -55.651 1.00 93.12 140 ALA A O 1
ATOM 1020 N N . GLY A 1 141 ? 29.761 -2.254 -54.023 1.00 89.50 141 GLY A N 1
ATOM 1021 C CA . GLY A 1 141 ? 30.492 -3.399 -54.577 1.00 89.50 141 GLY A CA 1
ATOM 1022 C C . GLY A 1 141 ? 31.135 -4.281 -53.503 1.00 89.50 141 GLY A C 1
ATOM 1023 O O . GLY A 1 141 ? 30.511 -4.596 -52.486 1.00 89.50 141 GLY A O 1
ATOM 1024 N N . GLN A 1 142 ? 32.374 -4.726 -53.736 1.00 91.44 142 GLN A N 1
ATOM 1025 C CA . GLN A 1 142 ? 33.077 -5.664 -52.852 1.00 91.44 142 GLN A CA 1
ATOM 1026 C C . GLN A 1 142 ? 34.561 -5.320 -52.645 1.00 91.44 142 GLN A C 1
ATOM 1028 O O . GLN A 1 142 ? 35.283 -5.077 -53.608 1.00 91.44 142 GLN A O 1
ATOM 1033 N N . PHE A 1 143 ? 35.041 -5.364 -51.397 1.00 89.69 143 PHE A N 1
ATOM 1034 C CA . PHE A 1 143 ? 36.412 -4.966 -51.029 1.00 89.69 143 PHE A CA 1
ATOM 1035 C C . PHE A 1 143 ? 36.768 -3.551 -51.533 1.00 89.69 143 PHE A C 1
ATOM 1037 O O . PHE A 1 143 ? 37.817 -3.337 -52.136 1.00 89.69 143 PHE A O 1
ATOM 1044 N N . ILE A 1 144 ? 35.847 -2.601 -51.348 1.00 89.19 144 ILE A N 1
ATOM 1045 C CA . ILE A 1 144 ? 35.976 -1.213 -51.809 1.00 89.19 144 ILE A CA 1
ATOM 1046 C C . ILE A 1 144 ? 36.193 -0.292 -50.607 1.00 89.19 144 ILE A C 1
ATOM 1048 O O . ILE A 1 144 ? 35.466 -0.408 -49.617 1.00 89.19 144 ILE A O 1
ATOM 1052 N N . SER A 1 145 ? 37.157 0.628 -50.702 1.00 89.75 145 SER A N 1
ATOM 1053 C CA . SER A 1 145 ? 37.517 1.519 -49.595 1.00 89.75 145 SER A CA 1
ATOM 1054 C C . SER A 1 145 ? 37.628 2.997 -49.973 1.00 89.75 145 SER A C 1
ATOM 1056 O O . SER A 1 145 ? 38.321 3.361 -50.918 1.00 89.75 145 SER A O 1
ATOM 1058 N N . GLY A 1 146 ? 37.014 3.870 -49.174 1.00 88.75 146 GLY A N 1
ATOM 1059 C CA . GLY A 1 146 ? 37.061 5.325 -49.346 1.00 88.75 146 GLY A CA 1
ATOM 1060 C C . GLY A 1 146 ? 35.673 5.946 -49.489 1.00 88.75 146 GLY A C 1
ATOM 1061 O O . GLY A 1 146 ? 34.793 5.640 -48.682 1.00 88.75 146 GLY A O 1
ATOM 1062 N N . PHE A 1 147 ? 35.478 6.839 -50.462 1.00 90.00 147 PHE A N 1
ATOM 1063 C CA . PHE A 1 147 ? 34.257 7.642 -50.595 1.00 90.00 147 PHE A CA 1
ATOM 1064 C C . PHE A 1 147 ? 33.584 7.478 -51.967 1.00 90.00 147 PHE A C 1
ATOM 1066 O O . PHE A 1 147 ? 34.197 7.752 -52.994 1.00 90.00 147 PHE A O 1
ATOM 1073 N N . SER A 1 148 ? 32.304 7.095 -51.978 1.00 89.69 148 SER A N 1
ATOM 1074 C CA . SER A 1 148 ? 31.428 7.078 -53.162 1.00 89.69 148 SER A CA 1
ATOM 1075 C C . SER A 1 148 ? 31.956 6.274 -54.366 1.00 89.69 148 SER A C 1
ATOM 1077 O O . SER A 1 148 ? 31.729 6.628 -55.522 1.00 89.69 148 SER A O 1
ATOM 1079 N N . ASN A 1 149 ? 32.667 5.176 -54.107 1.00 85.56 149 ASN A N 1
ATOM 1080 C CA . ASN A 1 149 ? 33.213 4.303 -55.146 1.00 85.56 149 ASN A CA 1
ATOM 1081 C C . ASN A 1 149 ? 32.191 3.227 -55.551 1.00 85.56 149 ASN A C 1
ATOM 1083 O O . ASN A 1 149 ? 31.719 2.483 -54.691 1.00 85.56 149 ASN A O 1
ATOM 1087 N N . GLN A 1 150 ? 31.892 3.081 -56.840 1.00 86.62 150 GLN A N 1
ATOM 1088 C CA . GLN A 1 150 ? 30.936 2.113 -57.379 1.00 86.62 150 GLN A CA 1
ATOM 1089 C C . GLN A 1 150 ? 31.578 1.227 -58.450 1.00 86.62 150 GLN A C 1
ATOM 1091 O O . GLN A 1 150 ? 31.924 1.677 -59.539 1.00 86.62 150 GLN A O 1
ATOM 1096 N N . GLY A 1 151 ? 31.670 -0.073 -58.189 1.00 79.75 151 GLY A N 1
ATOM 1097 C CA . GLY A 1 151 ? 32.245 -0.992 -59.160 1.00 79.75 151 GLY A CA 1
ATOM 1098 C C . GLY A 1 151 ? 32.158 -2.449 -58.753 1.00 79.75 151 GLY A C 1
ATOM 1099 O O . GLY A 1 151 ? 31.577 -2.797 -57.730 1.00 79.75 151 GLY A O 1
ATOM 1100 N N . GLY A 1 152 ? 32.756 -3.319 -59.567 1.00 75.06 152 GLY A N 1
ATOM 1101 C CA . GLY A 1 152 ? 32.747 -4.758 -59.303 1.00 75.06 152 GLY A CA 1
ATOM 1102 C C . GLY A 1 152 ? 33.417 -5.099 -57.969 1.00 75.06 152 GLY A C 1
ATOM 1103 O O . GLY A 1 152 ? 32.754 -5.521 -57.021 1.00 75.06 152 GLY A O 1
ATOM 1104 N N . ARG A 1 153 ? 34.744 -4.931 -57.906 1.00 82.31 153 ARG A N 1
ATOM 1105 C CA . ARG A 1 153 ? 35.595 -5.234 -56.743 1.00 82.31 153 ARG A CA 1
ATOM 1106 C C . ARG A 1 153 ? 36.806 -4.293 -56.687 1.00 82.31 153 ARG A C 1
ATOM 1108 O O . ARG A 1 153 ? 37.204 -3.780 -57.727 1.00 82.31 153 ARG A O 1
ATOM 1115 N N . PHE A 1 154 ? 37.430 -4.171 -55.513 1.00 79.88 154 PHE A N 1
ATOM 1116 C CA . PHE A 1 154 ? 38.802 -3.655 -55.334 1.00 79.88 154 PHE A CA 1
ATOM 1117 C C . PHE A 1 154 ? 39.055 -2.208 -55.805 1.00 79.88 154 PHE A C 1
ATOM 1119 O O . PHE A 1 154 ? 40.084 -1.926 -56.413 1.00 79.88 154 PHE A O 1
ATOM 1126 N N . LEU A 1 155 ? 38.142 -1.280 -55.508 1.00 76.19 155 LEU A N 1
ATOM 1127 C CA . LEU A 1 155 ? 38.345 0.148 -55.781 1.00 76.19 155 LEU A CA 1
ATOM 1128 C C . LEU A 1 155 ? 38.767 0.883 -54.500 1.00 76.19 155 LEU A C 1
ATOM 1130 O O . LEU A 1 155 ? 38.234 0.606 -53.423 1.00 76.19 155 LEU A O 1
ATOM 1134 N N . SER A 1 156 ? 39.718 1.814 -54.601 1.00 78.88 156 SER A N 1
ATOM 1135 C CA . SER A 1 156 ? 40.203 2.590 -53.455 1.00 78.88 156 SER A CA 1
ATOM 1136 C C . SER A 1 156 ? 40.440 4.063 -53.788 1.00 78.88 156 SER A C 1
ATOM 1138 O O . SER A 1 156 ? 40.932 4.403 -54.864 1.00 78.88 156 SER A O 1
ATOM 1140 N N . GLY A 1 157 ? 40.056 4.954 -52.872 1.00 74.56 157 GLY A N 1
ATOM 1141 C CA . GLY A 1 157 ? 40.098 6.403 -53.085 1.00 74.56 157 GLY A CA 1
ATOM 1142 C C . GLY A 1 157 ? 38.700 7.014 -53.124 1.00 74.56 157 GLY A C 1
ATOM 1143 O O . GLY A 1 157 ? 37.878 6.720 -52.251 1.00 74.56 157 GLY A O 1
ATOM 1144 N N . VAL A 1 158 ? 38.440 7.882 -54.099 1.00 75.12 158 VAL A N 1
ATOM 1145 C CA . VAL A 1 158 ? 37.199 8.660 -54.191 1.00 75.12 158 VAL A CA 1
ATOM 1146 C C . VAL A 1 158 ? 36.574 8.538 -55.580 1.00 75.12 158 VAL A C 1
ATOM 1148 O O . VAL A 1 158 ? 37.294 8.535 -56.571 1.00 75.12 158 VAL A O 1
ATOM 1151 N N . GLU A 1 159 ? 35.244 8.442 -55.633 1.00 76.94 159 GLU A N 1
ATOM 1152 C CA . GLU A 1 159 ? 34.416 8.556 -56.852 1.00 76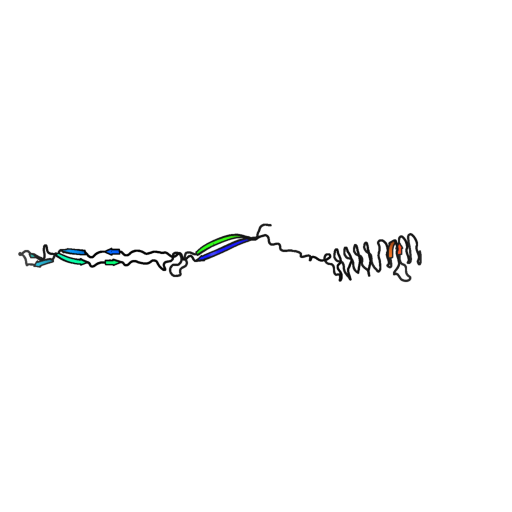.94 159 GLU A CA 1
ATOM 1153 C C . GLU A 1 159 ? 34.803 7.613 -58.009 1.00 76.94 159 GLU A C 1
ATOM 1155 O O . GLU A 1 159 ? 34.565 7.866 -59.187 1.00 76.94 159 GLU A O 1
ATOM 1160 N N . ASN A 1 160 ? 35.365 6.462 -57.658 1.00 67.75 160 ASN A N 1
ATOM 1161 C CA . ASN A 1 160 ? 35.785 5.434 -58.594 1.00 67.75 160 ASN A CA 1
ATOM 1162 C C . ASN A 1 160 ? 34.576 4.714 -59.214 1.00 67.75 160 ASN A C 1
ATOM 1164 O O . ASN A 1 160 ? 33.898 3.982 -58.492 1.00 67.75 160 ASN A O 1
ATOM 1168 N N . ILE A 1 161 ? 34.317 4.863 -60.520 1.00 69.19 161 ILE A N 1
ATOM 1169 C CA . ILE A 1 161 ? 33.144 4.265 -61.191 1.00 69.19 161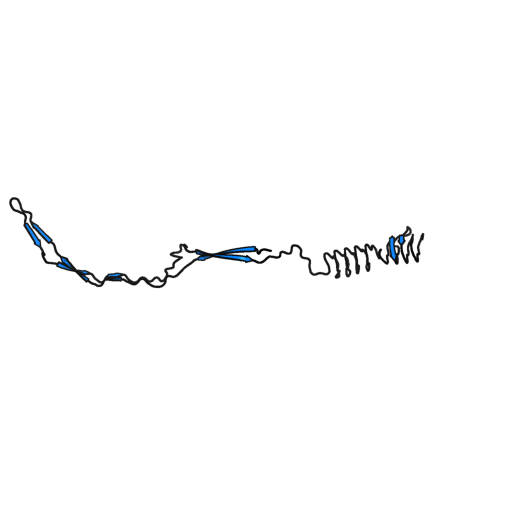 ILE A CA 1
ATOM 1170 C C . ILE A 1 161 ? 33.547 3.328 -62.334 1.00 69.19 161 ILE A C 1
ATOM 1172 O O . ILE A 1 161 ? 34.192 3.751 -63.290 1.00 69.19 161 ILE A O 1
ATOM 1176 N N . GLY A 1 162 ? 33.069 2.081 -62.277 1.00 63.59 162 GLY A N 1
ATOM 1177 C CA . GLY A 1 162 ? 33.290 1.063 -63.308 1.00 63.59 162 GLY A CA 1
ATOM 1178 C C . GLY A 1 162 ? 34.065 -0.145 -62.784 1.00 63.59 162 GLY A C 1
ATOM 1179 O O . GLY A 1 162 ? 33.998 -0.491 -61.603 1.00 63.59 162 GLY A O 1
ATOM 1180 N N . GLN A 1 163 ? 34.796 -0.837 -63.657 1.00 56.59 163 GLN A N 1
ATOM 1181 C CA . GLN A 1 163 ? 35.777 -1.824 -63.203 1.00 56.59 163 GLN A CA 1
ATOM 1182 C C . GLN A 1 163 ? 37.137 -1.134 -63.075 1.00 56.59 163 GLN A C 1
ATOM 1184 O O . GLN A 1 163 ? 37.960 -1.292 -63.964 1.00 56.59 163 GLN A O 1
ATOM 1189 N N . LEU A 1 164 ? 37.334 -0.454 -61.926 1.00 47.97 164 LEU A N 1
ATOM 1190 C CA . LEU A 1 164 ? 38.287 0.639 -61.596 1.00 47.97 164 LEU A CA 1
ATOM 1191 C C . LEU A 1 164 ? 37.731 2.030 -62.038 1.00 47.97 164 LEU A C 1
ATOM 1193 O O . LEU A 1 164 ? 36.666 2.053 -62.637 1.00 47.97 164 LEU A O 1
ATOM 1197 N N . THR A 1 165 ? 38.362 3.211 -61.883 1.00 54.16 165 THR A N 1
ATOM 1198 C CA . THR A 1 165 ? 38.782 4.034 -60.695 1.00 54.16 165 THR A CA 1
ATOM 1199 C C . THR A 1 165 ? 39.083 5.471 -61.232 1.00 54.16 165 THR A C 1
ATOM 1201 O O . THR A 1 165 ? 39.269 5.618 -62.434 1.00 54.16 165 THR A O 1
ATOM 1204 N N . SER A 1 166 ? 39.149 6.538 -60.428 1.00 44.41 166 SER A N 1
ATOM 1205 C CA . SER A 1 166 ? 39.925 7.771 -60.697 1.00 44.41 166 SER A CA 1
ATOM 1206 C C . SER A 1 166 ? 40.600 8.263 -59.407 1.00 44.41 166 SER A C 1
ATOM 1208 O O . SER A 1 166 ? 40.100 9.133 -58.697 1.00 44.41 166 SER A O 1
ATOM 1210 N N . GLY A 1 167 ? 41.740 7.651 -59.088 1.00 51.47 167 GLY A N 1
ATOM 1211 C CA . GLY A 1 167 ? 42.560 7.942 -57.912 1.00 51.47 167 GLY A CA 1
ATOM 1212 C C . GLY A 1 167 ? 44.027 7.689 -58.235 1.00 51.47 167 GLY A C 1
ATOM 1213 O O . GLY A 1 167 ? 44.682 8.544 -58.829 1.00 51.47 167 GLY A O 1
ATOM 1214 N N . MET A 1 168 ? 44.532 6.492 -57.907 1.00 44.50 168 MET A N 1
ATOM 1215 C CA . MET A 1 168 ? 45.740 5.997 -58.573 1.00 44.50 168 MET A CA 1
ATOM 1216 C C . MET A 1 168 ? 45.364 5.333 -59.906 1.00 44.50 168 MET A C 1
ATOM 1218 O O . MET A 1 168 ? 45.424 6.043 -60.897 1.00 44.50 168 MET A O 1
ATOM 1222 N N . GLY A 1 169 ? 44.930 4.064 -59.956 1.00 42.41 169 GLY A N 1
ATOM 1223 C CA . GLY A 1 169 ? 44.742 3.336 -61.229 1.00 42.41 169 GLY A CA 1
ATOM 1224 C C . GLY A 1 169 ? 43.336 2.799 -61.511 1.00 42.41 169 GLY A C 1
ATOM 1225 O O . GLY A 1 169 ? 42.694 2.235 -60.627 1.00 42.41 169 GLY A O 1
ATOM 1226 N N . ASN A 1 170 ? 42.910 2.930 -62.771 1.00 52.75 170 ASN A N 1
ATOM 1227 C CA . ASN A 1 170 ? 41.662 3.551 -63.223 1.00 52.75 170 ASN A CA 1
ATOM 1228 C C . ASN A 1 170 ? 41.209 2.941 -64.562 1.00 52.75 170 ASN A C 1
ATOM 1230 O O . ASN A 1 170 ? 41.984 2.993 -65.509 1.00 52.75 170 ASN A O 1
ATOM 1234 N N . ILE A 1 171 ? 40.003 2.354 -64.690 1.00 51.00 171 ILE A N 1
ATOM 1235 C CA . ILE A 1 171 ? 39.537 1.760 -65.966 1.00 51.00 171 ILE A CA 1
ATOM 1236 C C . ILE A 1 171 ? 38.023 1.924 -66.210 1.00 51.00 171 ILE A C 1
ATOM 1238 O O . ILE A 1 171 ? 37.175 1.322 -65.557 1.00 51.00 171 ILE A O 1
ATOM 1242 N N . GLY A 1 172 ? 37.705 2.710 -67.230 1.00 52.75 172 GLY A N 1
ATOM 1243 C CA . GLY A 1 172 ? 36.372 3.156 -67.629 1.00 52.75 172 GLY A CA 1
ATOM 1244 C C . GLY A 1 172 ? 36.517 3.983 -68.906 1.00 52.75 172 GLY A C 1
ATOM 1245 O O . GLY A 1 172 ? 37.619 4.144 -69.417 1.00 52.75 172 GLY A O 1
ATOM 1246 N N . SER A 1 173 ? 35.452 4.548 -69.468 1.00 50.31 173 SER A N 1
ATOM 1247 C CA . SER A 1 173 ? 35.602 5.311 -70.720 1.00 50.31 173 SER A CA 1
ATOM 1248 C C . SER A 1 173 ? 36.485 6.562 -70.566 1.00 50.31 173 SER A C 1
ATOM 1250 O O . SER A 1 173 ? 37.048 7.017 -71.551 1.00 50.31 173 SER A O 1
ATOM 1252 N N . ILE A 1 174 ? 36.595 7.147 -69.367 1.00 47.34 174 ILE A N 1
ATOM 1253 C CA . ILE A 1 174 ? 37.366 8.371 -69.079 1.00 47.34 174 ILE A CA 1
ATOM 1254 C C . ILE A 1 174 ? 37.866 8.289 -67.633 1.00 47.34 174 ILE A C 1
ATOM 1256 O O . ILE A 1 174 ? 37.074 7.935 -66.762 1.00 47.34 174 ILE A O 1
ATOM 1260 N N . VAL A 1 175 ? 39.165 8.507 -67.376 1.00 57.88 175 VAL A N 1
ATOM 1261 C CA . VAL A 1 175 ? 39.800 7.891 -66.191 1.00 57.88 175 VAL A CA 1
ATOM 1262 C C . VAL A 1 175 ? 41.204 8.488 -65.895 1.00 57.88 175 VAL A C 1
ATOM 1264 O O . VAL A 1 175 ? 42.011 8.632 -66.815 1.00 57.88 175 VAL A O 1
ATOM 1267 N N . THR A 1 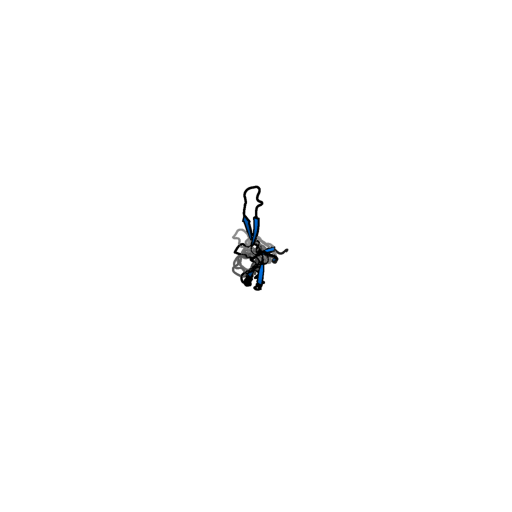176 ? 41.499 8.937 -64.659 1.00 46.44 176 THR A N 1
ATOM 1268 C CA . THR A 1 176 ? 42.633 9.875 -64.390 1.00 46.44 176 THR A CA 1
ATOM 1269 C C . THR A 1 176 ? 43.396 9.682 -63.055 1.00 46.44 176 THR A C 1
ATOM 1271 O O . THR A 1 176 ? 42.802 9.685 -61.978 1.00 46.44 176 THR A O 1
ATOM 1274 N N . GLY A 1 177 ? 44.730 9.502 -63.120 1.00 53.16 177 GLY A N 1
ATOM 1275 C CA . GLY A 1 177 ? 45.629 9.064 -62.023 1.00 53.16 177 GLY A CA 1
ATOM 1276 C C . GLY A 1 177 ? 46.909 8.350 -62.531 1.00 53.16 177 GLY A C 1
ATOM 1277 O O . GLY A 1 177 ? 47.328 8.600 -63.653 1.00 53.16 177 GLY A O 1
ATOM 1278 N N . TRP A 1 178 ? 47.563 7.454 -61.779 1.00 46.47 178 TRP A N 1
ATOM 1279 C CA . TRP A 1 178 ? 48.536 6.498 -62.364 1.00 46.47 178 TRP A CA 1
ATOM 1280 C C . TRP A 1 178 ? 47.851 5.188 -62.794 1.00 46.47 178 TRP A C 1
ATOM 1282 O O . TRP A 1 178 ? 47.420 4.410 -61.949 1.00 46.47 178 TRP A O 1
ATOM 1292 N N . TYR A 1 179 ? 47.928 4.882 -64.085 1.00 45.50 179 TYR A N 1
ATOM 1293 C CA . TYR A 1 179 ? 47.419 3.720 -64.815 1.00 45.50 179 TYR A CA 1
ATOM 1294 C C . TYR A 1 179 ? 45.945 3.811 -65.183 1.00 45.50 179 TYR A C 1
ATOM 1296 O O . TYR A 1 179 ? 45.072 3.480 -64.393 1.00 45.50 179 TYR A O 1
ATOM 1304 N N . ASN A 1 180 ? 45.675 4.252 -66.410 1.00 51.06 180 ASN A N 1
ATOM 1305 C CA . ASN A 1 180 ? 44.347 4.661 -66.864 1.00 51.06 180 ASN A CA 1
ATOM 1306 C C . ASN A 1 180 ? 43.944 3.900 -68.143 1.00 51.06 180 ASN A C 1
ATOM 1308 O O . ASN A 1 180 ? 44.644 4.033 -69.139 1.00 51.06 180 ASN A O 1
ATOM 1312 N N . THR A 1 181 ? 42.826 3.166 -68.189 1.00 52.69 181 THR A N 1
ATOM 1313 C CA . THR A 1 181 ? 42.412 2.375 -69.379 1.00 52.69 181 THR A CA 1
ATOM 1314 C C . THR A 1 181 ? 40.942 2.592 -69.780 1.00 52.69 181 THR A C 1
ATOM 1316 O O . THR A 1 181 ? 40.121 2.951 -68.948 1.00 52.69 181 THR A O 1
ATOM 1319 N N . SER A 1 182 ? 40.612 2.382 -71.060 1.00 55.34 182 SER A N 1
ATOM 1320 C CA . SER A 1 182 ? 39.294 2.626 -71.683 1.00 55.34 182 SER A CA 1
ATOM 1321 C C . SER A 1 182 ? 38.244 1.520 -71.465 1.00 55.34 182 SER A C 1
ATOM 1323 O O . SER A 1 182 ? 38.583 0.338 -71.475 1.00 55.34 182 SER A O 1
ATOM 1325 N N . THR A 1 183 ? 36.953 1.891 -71.453 1.00 58.25 183 THR A N 1
ATOM 1326 C CA . THR A 1 183 ? 35.815 0.996 -71.783 1.00 58.25 183 THR A CA 1
ATOM 1327 C C . THR A 1 183 ? 34.936 1.472 -72.956 1.00 58.25 183 THR A C 1
ATOM 1329 O O . THR A 1 183 ? 33.858 0.920 -73.173 1.00 58.25 183 THR A O 1
ATOM 1332 N N . ALA A 1 184 ? 35.345 2.489 -73.722 1.00 53.81 184 ALA A N 1
ATOM 1333 C CA . ALA A 1 184 ? 34.598 2.933 -74.904 1.00 53.81 184 ALA A CA 1
ATOM 1334 C C . ALA A 1 184 ? 34.900 2.066 -76.143 1.00 53.81 184 ALA A C 1
ATOM 1336 O O . ALA A 1 184 ? 36.009 1.555 -76.302 1.00 53.81 184 ALA A O 1
ATOM 1337 N N . GLY A 1 185 ? 33.916 1.953 -77.046 1.00 54.56 185 GLY A N 1
ATOM 1338 C CA . GLY A 1 185 ? 34.104 1.419 -78.403 1.00 54.56 185 GLY A CA 1
ATOM 1339 C C . GLY A 1 185 ? 34.922 2.362 -79.305 1.00 54.56 185 GLY A C 1
ATOM 1340 O O . GLY A 1 185 ? 35.675 3.197 -78.817 1.00 54.56 185 GLY A O 1
ATOM 1341 N N . LEU A 1 186 ? 34.755 2.275 -80.632 1.00 44.16 186 LEU A N 1
ATOM 1342 C CA . LEU A 1 186 ? 35.582 2.994 -81.631 1.00 44.16 186 LEU A CA 1
ATOM 1343 C C . LEU A 1 186 ? 35.621 4.547 -81.536 1.00 44.16 186 LEU A C 1
ATOM 1345 O O . LEU A 1 186 ? 36.298 5.176 -82.346 1.00 44.16 186 LEU A O 1
ATOM 1349 N N . THR A 1 187 ? 34.913 5.183 -80.597 1.00 46.44 187 THR A N 1
ATOM 1350 C CA . THR A 1 187 ? 34.612 6.629 -80.562 1.00 46.44 187 THR A CA 1
ATOM 1351 C C . THR A 1 187 ? 35.274 7.450 -79.439 1.00 46.44 187 THR A C 1
ATOM 1353 O O . THR A 1 187 ? 34.859 8.584 -79.207 1.00 46.44 187 THR A O 1
ATOM 1356 N N . GLY A 1 188 ? 36.345 6.962 -78.802 1.00 49.81 188 GLY A N 1
ATOM 1357 C CA . GLY A 1 188 ? 37.211 7.794 -77.943 1.00 49.81 188 GLY A CA 1
ATOM 1358 C C . GLY A 1 188 ? 37.033 7.600 -76.430 1.00 49.81 188 GLY A C 1
ATOM 1359 O O . GLY A 1 188 ? 35.911 7.520 -75.935 1.00 49.81 188 GLY A O 1
ATOM 1360 N N . ALA A 1 189 ? 38.148 7.576 -75.695 1.00 53.84 189 ALA A N 1
ATOM 1361 C CA . ALA A 1 189 ? 38.232 7.358 -74.253 1.00 53.84 189 ALA A CA 1
ATOM 1362 C C . ALA A 1 189 ? 39.429 8.088 -73.603 1.00 53.84 189 ALA A C 1
ATOM 1364 O O . ALA A 1 189 ? 40.582 7.678 -73.784 1.00 53.84 189 ALA A O 1
ATOM 1365 N N . LEU A 1 190 ? 39.145 9.146 -72.826 1.00 54.25 190 LEU A N 1
ATOM 1366 C CA . LEU A 1 190 ? 40.143 10.089 -72.296 1.00 54.25 190 LEU A CA 1
ATOM 1367 C C . LEU A 1 190 ? 40.823 9.634 -70.999 1.00 54.25 190 LEU A C 1
ATOM 1369 O O . LEU A 1 190 ? 40.204 9.620 -69.936 1.00 54.25 190 LEU A O 1
ATOM 1373 N N . LEU A 1 191 ? 42.124 9.359 -71.063 1.00 57.59 191 LEU A N 1
ATOM 1374 C CA . LEU A 1 191 ? 42.890 8.809 -69.941 1.00 57.59 191 LEU A CA 1
ATOM 1375 C C . LEU A 1 191 ? 44.127 9.669 -69.609 1.00 57.59 191 LEU A C 1
ATOM 1377 O O . LEU A 1 191 ? 44.915 9.962 -70.513 1.00 57.59 191 LEU A O 1
ATOM 1381 N N . SER A 1 192 ? 44.334 10.050 -68.336 1.00 49.69 192 SER A N 1
ATOM 1382 C CA . SER A 1 192 ? 45.383 11.030 -67.964 1.00 49.69 192 SER A CA 1
ATOM 1383 C C . SER A 1 192 ? 46.205 10.718 -66.700 1.00 49.69 192 SER A C 1
ATOM 1385 O O . SER A 1 192 ? 45.647 10.512 -65.624 1.00 49.69 192 SER A O 1
ATOM 1387 N N . GLY A 1 193 ? 47.538 10.768 -66.835 1.00 58.56 193 GLY A N 1
ATOM 1388 C CA . GLY A 1 193 ? 48.571 10.530 -65.813 1.00 58.56 193 GLY A CA 1
ATOM 1389 C C . GLY A 1 193 ? 49.601 9.467 -66.248 1.00 58.56 193 GLY A C 1
ATOM 1390 O O . GLY A 1 193 ? 49.949 9.445 -67.425 1.00 58.56 193 GLY A O 1
ATOM 1391 N N . ILE A 1 194 ? 50.157 8.624 -65.367 1.00 51.12 194 ILE A N 1
ATOM 1392 C CA . ILE A 1 194 ? 51.229 7.669 -65.761 1.00 51.12 194 ILE A CA 1
ATOM 1393 C C . ILE A 1 194 ? 50.665 6.294 -66.151 1.00 51.12 194 ILE A C 1
ATOM 1395 O O . ILE A 1 194 ? 50.226 5.574 -65.270 1.00 51.12 194 ILE A O 1
ATOM 1399 N N . GLY A 1 195 ? 50.781 5.881 -67.417 1.00 48.41 195 GLY A N 1
ATOM 1400 C CA . GLY A 1 195 ? 50.567 4.505 -67.893 1.00 48.41 195 GLY A CA 1
ATOM 1401 C C . GLY A 1 195 ? 49.190 4.238 -68.509 1.00 48.41 195 GLY A C 1
ATOM 1402 O O . GLY A 1 195 ? 48.414 3.464 -67.955 1.00 48.41 195 GLY A O 1
ATOM 1403 N N . ASN A 1 196 ? 48.858 4.867 -69.640 1.00 53.03 196 ASN A N 1
ATOM 1404 C CA . ASN A 1 196 ? 47.463 5.008 -70.075 1.00 53.03 196 ASN A CA 1
ATOM 1405 C C . ASN A 1 196 ? 47.148 4.317 -71.415 1.00 53.03 196 ASN A C 1
ATOM 1407 O O . ASN A 1 196 ? 47.937 4.420 -72.354 1.00 53.03 196 ASN A O 1
ATOM 1411 N N . VAL A 1 197 ? 45.986 3.655 -71.541 1.00 56.34 197 VAL A N 1
ATOM 1412 C CA . VAL A 1 197 ? 45.617 2.851 -72.725 1.00 56.34 197 VAL A CA 1
ATOM 1413 C C . VAL A 1 197 ? 44.151 3.022 -73.182 1.00 56.34 197 VAL A C 1
ATOM 1415 O O . VAL A 1 197 ? 43.230 2.510 -72.548 1.00 56.34 197 VAL A O 1
ATOM 1418 N N . GLY A 1 198 ? 43.898 3.713 -74.302 1.00 63.50 198 GLY A N 1
ATOM 1419 C CA . GLY A 1 198 ? 42.527 4.035 -74.745 1.00 63.50 198 GLY A CA 1
ATOM 1420 C C . GLY A 1 198 ? 42.421 4.842 -76.040 1.00 63.50 198 GLY A C 1
ATOM 1421 O O . GLY A 1 198 ? 42.730 4.315 -77.106 1.00 63.50 198 GLY A O 1
ATOM 1422 N N . SER A 1 199 ? 41.916 6.083 -75.995 1.00 54.06 199 SER A N 1
ATOM 1423 C CA . SER A 1 199 ?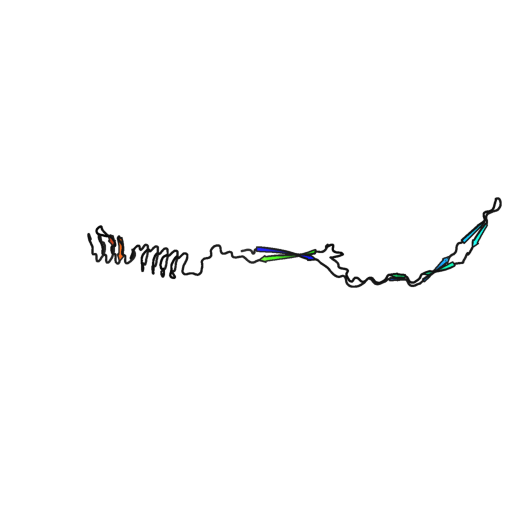 41.833 6.949 -77.188 1.00 54.06 199 SER A CA 1
ATOM 1424 C C . SER A 1 199 ? 41.617 8.436 -76.855 1.00 54.06 199 SER A C 1
ATOM 1426 O O . SER A 1 199 ? 40.545 8.807 -76.387 1.00 54.06 199 SER A O 1
ATOM 1428 N N . ARG A 1 200 ? 42.597 9.299 -77.180 1.00 50.44 200 ARG A N 1
ATOM 1429 C CA . ARG A 1 200 ? 42.900 10.617 -76.559 1.00 50.44 200 ARG A CA 1
ATOM 1430 C C . ARG A 1 200 ? 43.540 10.471 -75.175 1.00 50.44 200 ARG A C 1
ATOM 1432 O O . ARG A 1 200 ? 42.870 10.126 -74.207 1.00 50.44 200 ARG A O 1
ATOM 1439 N N . LEU A 1 201 ? 44.852 10.685 -75.075 1.00 59.16 201 LEU A N 1
ATOM 1440 C CA . LEU A 1 201 ? 45.668 10.239 -73.936 1.00 59.16 201 LEU A CA 1
ATOM 1441 C C . LEU A 1 201 ? 46.613 11.348 -73.444 1.00 59.16 201 LEU A C 1
ATOM 1443 O O . LEU A 1 201 ? 47.107 12.136 -74.238 1.00 59.16 201 LEU A O 1
ATOM 1447 N N . ALA A 1 202 ? 46.922 11.406 -72.143 1.00 56.50 202 ALA A N 1
ATOM 1448 C CA . ALA A 1 202 ? 47.855 12.410 -71.606 1.00 56.50 202 ALA A CA 1
ATOM 1449 C C . ALA A 1 202 ? 48.730 11.890 -70.451 1.00 56.50 202 ALA A C 1
ATOM 1451 O O . ALA A 1 202 ? 48.255 11.145 -69.603 1.00 56.50 202 ALA A O 1
ATOM 1452 N N . GLY A 1 203 ? 49.998 12.310 -70.380 1.00 60.81 203 GLY A N 1
ATOM 1453 C CA . GLY A 1 203 ? 50.954 11.929 -69.325 1.00 60.81 203 GLY A CA 1
ATOM 1454 C C . GLY A 1 203 ? 52.070 10.988 -69.808 1.00 60.81 203 GLY A C 1
ATOM 1455 O O . GLY A 1 203 ? 52.494 11.083 -70.956 1.00 60.81 203 GLY A O 1
ATOM 1456 N N . PHE A 1 204 ? 52.594 10.112 -68.945 1.00 53.47 204 PHE A N 1
ATOM 1457 C CA . PHE A 1 204 ? 53.714 9.213 -69.289 1.00 53.47 204 PHE A CA 1
ATOM 1458 C C . PHE A 1 204 ? 53.215 7.842 -69.771 1.00 53.47 204 PHE A C 1
ATOM 1460 O O . PHE A 1 204 ? 52.245 7.340 -69.222 1.00 53.47 204 PHE A O 1
ATOM 1467 N N . LEU A 1 205 ? 53.914 7.209 -70.727 1.00 48.81 205 LEU A N 1
ATOM 1468 C CA . LEU A 1 205 ? 53.644 5.851 -71.256 1.00 48.81 205 LEU A CA 1
ATOM 1469 C C . LEU A 1 205 ? 52.186 5.644 -71.737 1.00 48.81 205 LEU A C 1
ATOM 1471 O O . LEU A 1 205 ? 51.341 5.162 -70.989 1.00 48.81 205 LEU A O 1
ATOM 1475 N N . LEU A 1 206 ? 51.891 5.998 -72.994 1.00 56.12 206 LEU A N 1
ATOM 1476 C CA . LEU A 1 206 ? 50.527 6.077 -73.549 1.00 56.12 206 LEU A CA 1
ATOM 1477 C C . LEU A 1 206 ? 50.333 5.149 -74.770 1.00 56.12 206 LEU A C 1
ATOM 1479 O O . LEU A 1 206 ? 51.245 5.027 -75.585 1.00 56.12 206 LEU A O 1
ATOM 1483 N N . SER A 1 207 ? 49.146 4.557 -74.968 1.00 50.19 207 SER A N 1
ATOM 1484 C CA . SER A 1 207 ? 48.831 3.718 -76.147 1.00 50.19 207 SER A CA 1
ATOM 1485 C C . SER A 1 207 ? 47.342 3.752 -76.536 1.00 50.19 207 SER A C 1
ATOM 1487 O O . SER A 1 207 ? 46.482 3.535 -75.691 1.00 50.19 207 SER A O 1
ATOM 1489 N N . GLY A 1 208 ? 46.988 4.027 -77.795 1.00 59.47 208 GLY A N 1
ATOM 1490 C CA . GLY A 1 208 ? 45.574 4.109 -78.197 1.00 59.47 208 GLY A CA 1
ATOM 1491 C C . GLY A 1 208 ? 45.294 4.942 -79.446 1.00 59.47 208 GLY A C 1
ATOM 1492 O O . GLY A 1 208 ? 46.216 5.492 -80.045 1.00 59.47 208 GLY A O 1
ATOM 1493 N N . THR A 1 209 ? 44.026 5.044 -79.862 1.00 62.09 209 THR A N 1
ATOM 1494 C CA . THR A 1 209 ? 43.658 5.747 -81.107 1.00 62.09 209 THR A CA 1
ATOM 1495 C C . THR A 1 209 ? 43.443 7.250 -80.894 1.00 62.09 209 THR A C 1
ATOM 1497 O O . THR A 1 209 ? 42.589 7.678 -80.123 1.00 62.09 209 THR A O 1
ATOM 1500 N N . GLY A 1 210 ? 44.231 8.066 -81.603 1.00 52.47 210 GLY A N 1
ATOM 1501 C CA . GLY A 1 210 ? 44.224 9.527 -81.468 1.00 52.47 210 GLY A CA 1
ATOM 1502 C C . GLY A 1 210 ? 44.892 9.996 -80.178 1.00 52.47 210 GLY A C 1
ATOM 1503 O O . GLY A 1 210 ? 44.221 10.641 -79.379 1.00 52.47 210 GLY A O 1
ATOM 1504 N N . GLN A 1 211 ? 46.155 9.592 -79.973 1.00 49.50 211 GLN A N 1
ATOM 1505 C CA . GLN A 1 211 ? 46.998 9.959 -78.823 1.00 49.50 211 GLN A CA 1
ATOM 1506 C C . GLN A 1 211 ? 46.970 11.465 -78.548 1.00 49.50 211 GLN A C 1
ATOM 1508 O O . GLN A 1 211 ? 47.276 12.233 -79.487 1.00 49.50 211 GLN A O 1
#

Organism: NCBI:txid2341083

Sequence (211 aa):
MPGIPLNIGVNVDLAIPVTGFIDGIAVQPFSMDVPIDLKLFIDLPSPIPNVTIPLGEGESITVNIPKIVINRFDLTGFNVGNVGGIPFSRMHIEIINSVGPISVPILHIPAAPGVGNSTINPTSGFFNSGTGGGSGFFNAGQFISGFSNQGGRFLSGVENIGQLTSGMGNIGSIVTGWYNTSTAGLTGALLSGIGNVGSRLAGFLLSGTGQ